Protein 6LLN (pdb70)

Nearest PDB structures (foldseek):
  6lln-assembly1_A  TM=1.004E+00  e=5.854E-50  Pseudomonas aeruginosa PAO1
  1yxm-assembly1_B  TM=9.573E-01  e=1.209E-29  Homo sapiens
  8hdi-assembly1_A  TM=9.140E-01  e=3.471E-23  Brucella melitensis bv. 1 str. 16M
  4bmn-assembly1_C  TM=9.237E-01  e=4.654E-20  Ralstonia sp. DSMZ 6428
  5t5q-assembly1_B  TM=9.116E-01  e=3.904E-20  Brucella abortus 2308

Organism: Pseudomonas aeruginosa (strain ATCC 15692 / DSM 22644 / CIP 104116 / JCM 14847 / LMG 12228 / 1C / PRS 101 / PAO1) (NCBI:txid208964)

Radius of gyration: 16.87 Å; Cα contacts (8 Å, |Δi|>4): 533; chains: 1; bounding box: 43×37×48 Å

CATH classification: 3.40.50.720

B-factor: mean 19.82, std 9.93, range [5.29, 77.06]

Secondary structure (DSSP, 8-state):
---SSPTTTTTT-EEEEETTTSHHHHHHHHHHHHTT-EEEEEES-HHHHHHHHHHHHHTT-EEEEEE--TTSHHHHHHHHHHHHHHHS---EEEE----B-GGG--HHHHHHHHIIIIIHHHHHHHHHIIIIIHHH-EEEEEE--S-BTB-TTBHHHHHHHHHHHHHHHHHHHHHGGGTEEEEEEEE-SB---------STT-S-B-HHHHHHHHHHHHSGGGTT--S-EEEESTTTT-

InterPro domains:
  IPR002347 Short-chain dehydrogenase/reductase SDR [PF13561] (24-253)
  IPR002347 Short-chain dehydrogenase/reductase SDR [PR00081] (16-33)
  IPR002347 Short-chain dehydrogenase/reductase SDR [PR00081] (90-101)
  IPR002347 Short-chain dehydrogenase/reductase SDR [PR00081] (137-153)
  IPR002347 Short-chain dehydrogenase/reductase SDR [PR00081] (162-181)
  IPR002347 Short-chain dehydrogenase/reductase SDR [PR00081] (183-200)
  IPR002347 Short-chain dehydrogenase/reductase SDR [PR00081] (219-239)
  IPR036291 NAD(P)-binding domain superfamily [SSF51735] (13-254)
  IPR052388 Peroxisomal trans-2-enoyl-CoA reductase [PTHR24317] (2-264)
  IPR057326 Ketoreductase domain [SM00822] (15-197)

Foldseek 3Di:
DQAPDD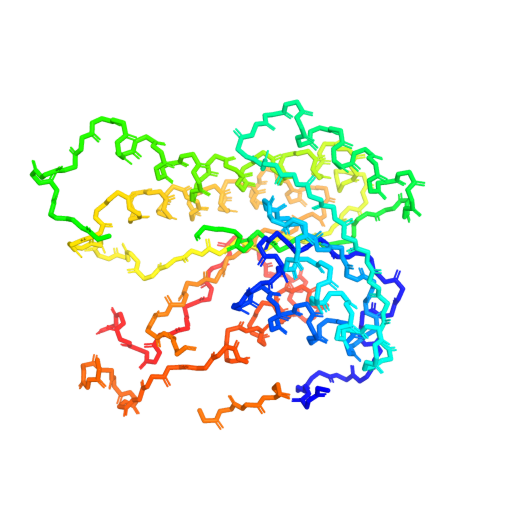AQQAALAEEEQEVCLDFLNLLLQLVVQRNHYAYEYEYQDVVSVVVSVVVSVVVVGHYHYDHFDLLDQVRLLVVLVVVCVVRVAHAEYEAAWAFDAPVPQDPVNLVVRLSGLAVSLVNNVVNNCVVHCLQPAHEYEHEAALQPVHDGRPNSSSVNRVNNLVVQQVCCVVRVVSNYAGEYEHEYFEPVDDSVPCLQPVHHGHYSSLRSNVVVCCRGPVVSVPHSYYHYHYNPSSD

Solvent-accessible surface area: 10855 Å² total; per-residue (Å²): 76,107,24,126,30,164,123,25,21,0,98,62,37,2,0,0,0,1,13,0,5,58,31,29,0,91,6,0,0,31,0,0,8,54,5,29,0,17,0,0,0,0,7,106,112,32,138,39,0,86,146,3,9,31,48,1,88,148,109,69,21,54,22,18,88,33,53,15,55,6,68,84,64,103,38,0,80,78,7,0,45,76,0,32,93,98,85,58,38,0,62,18,0,1,4,18,20,67,139,27,85,126,106,79,31,65,136,155,29,66,84,63,30,48,144,22,16,41,52,0,5,74,11,0,0,48,11,0,20,81,63,7,0,26,167,80,12,17,0,0,1,0,12,4,16,40,15,71,78,46,41,127,42,64,16,18,8,4,47,0,10,46,24,2,15,87,29,1,127,61,3,12,126,106,25,38,158,20,47,2,32,0,0,0,0,0,14,21,135,43,94,130,61,118,4,87,216,111,158,6,85,117,125,76,66,16,9,51,1,31,0,0,16,14,0,0,77,0,3,6,92,60,0,69,209,44,54,26,65,28,49,96,27,15,25,45,22,34,162

Sequence (239 aa):
YDSIFRPGLFDGQTIIVTGGGSGIGRCTAHELAALGAHVVLVGRKAEKLEKTAGEIVEDGGSVSWHACDIREEEAVKTLVANILAERGTIHHLVNNAGPSPLASISQKGFETVLRTNLVGGFLVAREVFNQSMSKTGGSIVNMLADMWGGMPGMGHSGAARSGMENFTRTAAVEWGHAGVRVNAVAPGWIATYEGAREHVPLKRIGSESEVAAAIVFLLSPGAAFVSGNTIRIDGAASQ

Structure (mmCIF, N/CA/C/O backbone):
data_6LLN
#
_entry.id   6LLN
#
_cell.length_a   72.838
_cell.length_b   98.152
_cell.length_c   142.907
_cell.angle_alpha   90.000
_cell.angle_beta   90.000
_cell.angle_gamma   90.000
#
_symmetry.space_group_name_H-M   'F 2 2 2'
#
loop_
_entity.id
_entity.type
_entity.pdbx_description
1 polymer 'Putative dehydrogenase involved in catabolism of citronellol'
2 water water
#
loop_
_atom_site.group_PDB
_atom_site.id
_atom_site.type_symbol
_atom_site.label_atom_id
_atom_site.label_alt_id
_atom_site.label_comp_id
_atom_site.label_asym_id
_atom_site.label_entity_id
_atom_site.label_seq_id
_atom_site.pdbx_PDB_ins_code
_atom_site.Cartn_x
_atom_site.Cartn_y
_atom_site.Cartn_z
_atom_site.occupancy
_atom_site.B_iso_or_equiv
_atom_site.auth_seq_id
_atom_site.auth_comp_id
_atom_site.auth_asym_id
_atom_site.auth_atom_id
_atom_site.pdbx_PDB_model_num
ATOM 1 N N . TYR A 1 3 ? 28.29600 9.11400 34.63200 1.000 28.50000 3 TYR A N 1
ATOM 2 C CA . TYR A 1 3 ? 28.20700 8.42000 33.34300 1.000 25.32000 3 TYR A CA 1
ATOM 3 C C . TYR A 1 3 ? 28.44500 6.92900 33.56000 1.000 16.95000 3 TYR A C 1
ATOM 4 O O . TYR A 1 3 ? 29.42100 6.53400 34.19800 1.000 19.92000 3 TYR A O 1
ATOM 13 N N . ASP A 1 4 ? 27.53700 6.10200 33.03900 1.000 23.13000 4 ASP A N 1
ATOM 14 C CA . ASP A 1 4 ? 27.67400 4.65000 33.12400 1.000 20.85000 4 ASP A CA 1
ATOM 15 C C . ASP A 1 4 ? 28.51600 4.17900 31.94400 1.000 21.38000 4 ASP A C 1
ATOM 16 O O . ASP A 1 4 ? 28.01200 3.68400 30.93500 1.000 24.79000 4 ASP A O 1
ATOM 21 N N . SER A 1 5 ? 29.82500 4.33200 32.08700 1.000 19.10000 5 SER A N 1
ATOM 22 C CA . SER A 1 5 ? 30.75800 4.01500 31.02100 1.000 18.12000 5 SER A CA 1
ATOM 23 C C . SER A 1 5 ? 31.17300 2.54600 31.09800 1.000 16.04000 5 SER A C 1
ATOM 24 O O . SER A 1 5 ? 31.19700 1.93200 32.16500 1.000 15.72000 5 SER A O 1
ATOM 27 N N . ILE A 1 6 ? 31.49400 1.97600 29.93300 1.000 14.41000 6 ILE A N 1
ATOM 28 C CA . ILE A 1 6 ? 32.04100 0.62100 29.91600 1.000 11.71000 6 ILE A CA 1
ATOM 29 C C . ILE A 1 6 ? 33.50100 0.60200 30.32400 1.000 15.85000 6 ILE A C 1
ATOM 30 O O . ILE A 1 6 ? 34.05700 -0.47600 30.55600 1.000 13.77000 6 ILE A O 1
ATOM 35 N N . PHE A 1 7 ? 34.14200 1.76700 30.41700 1.000 13.97000 7 PHE A N 1
ATOM 36 C CA . PHE A 1 7 ? 35.57100 1.87300 30.67000 1.000 11.62000 7 PHE A CA 1
ATOM 37 C C . PHE A 1 7 ? 35.83500 2.03100 32.16200 1.000 14.62000 7 PHE A C 1
ATOM 38 O O . PHE A 1 7 ? 34.98000 2.50000 32.91200 1.000 14.04000 7 PHE A O 1
ATOM 46 N N . ARG A 1 8 ? 37.03400 1.64200 32.58900 1.000 14.46000 8 ARG A N 1
ATOM 47 C CA . ARG A 1 8 ? 37.31900 1.63700 34.02000 1.000 14.59000 8 ARG A CA 1
ATOM 48 C C . ARG A 1 8 ? 37.45200 3.06800 34.52800 1.000 19.05000 8 ARG A C 1
ATOM 49 O O . ARG A 1 8 ? 37.92400 3.94700 33.80700 1.000 16.36000 8 ARG A O 1
ATOM 57 N N . PRO A 1 9 ? 37.05400 3.31700 35.77400 1.000 19.48000 9 PRO A N 1
ATOM 58 C CA . PRO A 1 9 ? 37.23200 4.66200 36.33500 1.000 16.43000 9 PRO A CA 1
ATOM 59 C C . PRO A 1 9 ? 38.67400 5.12700 36.21400 1.000 17.06000 9 PRO A C 1
ATOM 60 O O . PRO A 1 9 ? 39.61600 4.33700 36.31200 1.000 16.37000 9 PRO A O 1
ATOM 64 N N . GLY A 1 10 ? 38.83200 6.43300 35.98100 1.000 19.05000 10 GLY A N 1
ATOM 65 C CA . GLY A 1 10 ? 40.13500 7.05600 35.92400 1.000 19.96000 10 GLY A CA 1
ATOM 66 C C . GLY A 1 10 ? 40.94300 6.75200 34.68900 1.000 17.74000 10 GLY A C 1
ATOM 67 O O . GLY A 1 10 ? 42.14500 7.04600 34.67100 1.000 16.85000 10 GLY A O 1
ATOM 68 N N . LEU A 1 11 ? 40.32700 6.17100 33.65400 1.000 14.66000 11 LEU A N 1
ATOM 69 C CA . LEU A 1 11 ? 41.09300 5.76800 32.48000 1.000 17.54000 11 LEU A CA 1
ATOM 70 C C . LEU A 1 11 ? 41.80900 6.94800 31.83400 1.000 13.70000 11 LEU A C 1
ATOM 71 O O . LEU A 1 11 ? 42.89200 6.77400 31.26400 1.000 17.04000 11 LEU A O 1
ATOM 76 N N . PHE A 1 12 ? 41.23500 8.14700 31.90200 1.000 13.93000 12 PHE A N 1
ATOM 77 C CA . PHE A 1 12 ? 41.86200 9.31300 31.28900 1.000 15.32000 12 PHE A CA 1
ATOM 78 C C . PHE A 1 12 ? 42.31600 10.34200 32.32400 1.000 16.20000 12 PHE A C 1
ATOM 79 O O . PHE A 1 12 ? 42.40800 11.53100 32.01800 1.000 15.22000 12 PHE A O 1
ATOM 87 N N . ASP A 1 13 ? 42.64300 9.88800 33.53700 1.000 14.86000 13 ASP A N 1
ATOM 88 C CA . ASP A 1 13 ? 43.07700 10.78600 34.60800 1.000 19.96000 13 ASP A CA 1
ATOM 89 C C . ASP A 1 13 ? 44.21600 11.68400 34.14700 1.000 15.66000 13 ASP A C 1
ATOM 90 O O . ASP A 1 13 ? 45.22400 11.20600 33.62400 1.000 21.32000 13 ASP A O 1
ATOM 95 N N . GLY A 1 14 ? 44.05400 12.98900 34.35600 1.000 21.20000 14 GLY A N 1
ATOM 96 C CA . GLY A 1 14 ? 45.11700 13.94300 34.10700 1.000 23.12000 14 GLY A CA 1
ATOM 97 C C . GLY A 1 14 ? 45.30800 14.34900 32.66300 1.000 25.98000 14 GLY A C 1
ATOM 98 O O . GLY A 1 14 ? 46.15800 15.20900 32.38900 1.000 25.53000 14 GLY A O 1
ATOM 99 N N . GLN A 1 15 ? 44.54700 13.77700 31.73200 1.000 19.28000 15 GLN A N 1
ATOM 100 C CA . GLN A 1 15 ? 44.74200 14.04000 30.31200 1.000 17.02000 15 GLN A CA 1
ATOM 101 C C . GLN A 1 15 ? 43.86700 15.18900 29.84300 1.000 15.48000 15 GLN A C 1
ATOM 102 O O . GLN A 1 15 ? 42.72800 15.34600 30.29100 1.000 17.95000 15 GLN A O 1
ATOM 108 N N . THR A 1 16 ? 44.41500 16.00000 28.93700 1.000 14.67000 16 THR A N 1
ATOM 109 C CA . THR A 1 16 ? 43.69900 17.11300 28.32800 1.000 13.35000 16 THR A CA 1
ATOM 110 C C . THR A 1 16 ? 43.20200 16.65900 26.96600 1.000 11.79000 16 THR A C 1
ATOM 111 O O . THR A 1 16 ? 43.99700 16.21200 26.13300 1.000 13.51000 16 THR A O 1
ATOM 115 N N . ILE A 1 17 ? 41.89200 16.75300 26.74800 1.000 11.45000 17 ILE A N 1
ATOM 116 C CA . ILE A 1 17 ? 41.28100 16.28900 25.50900 1.000 9.33000 17 ILE A CA 1
ATOM 117 C C . ILE A 1 17 ? 40.39000 17.38800 24.95000 1.000 12.85000 17 ILE A C 1
ATOM 118 O O . ILE A 1 17 ? 39.42100 17.80500 25.60100 1.000 11.67000 17 ILE A O 1
ATOM 123 N N . ILE A 1 18 ? 40.70500 17.83900 23.73300 1.000 11.64000 18 ILE A N 1
ATOM 124 C CA . ILE A 1 18 ? 39.88700 18.81700 23.03000 1.000 10.76000 18 ILE A CA 1
ATOM 125 C C . ILE A 1 18 ? 38.71900 18.10300 22.36900 1.000 12.77000 18 ILE A C 1
ATOM 126 O O . ILE A 1 18 ? 38.90500 17.08300 21.69700 1.000 10.45000 18 ILE A O 1
ATOM 131 N N . VAL A 1 19 ? 37.52000 18.65700 22.52300 1.000 7.49000 19 VAL A N 1
ATOM 132 C CA . VAL A 1 19 ? 36.31900 18.15800 21.85600 1.000 11.12000 19 VAL A CA 1
ATOM 133 C C . VAL A 1 19 ? 35.69700 19.33300 21.11000 1.000 14.12000 19 VAL A C 1
ATOM 134 O O . VAL A 1 19 ? 35.02000 20.17300 21.71900 1.000 15.78000 19 VAL A O 1
ATOM 138 N N . THR A 1 20 ? 35.91100 19.40500 19.79400 1.000 11.67000 20 THR A N 1
ATOM 139 C CA . THR A 1 20 ? 35.21400 20.42900 19.03000 1.000 13.55000 20 THR A CA 1
ATOM 140 C C . THR A 1 20 ? 33.74100 20.05700 18.88700 1.000 16.92000 20 THR A C 1
ATOM 141 O O . THR A 1 20 ? 33.35400 18.88600 18.97900 1.000 18.96000 20 THR A O 1
ATOM 145 N N . GLY A 1 21 ? 32.90800 21.07100 18.67800 1.000 12.91000 21 GLY A N 1
ATOM 146 C CA . GLY A 1 21 ? 31.47200 20.84800 18.73300 1.000 14.40000 21 GLY A CA 1
ATOM 147 C C . GLY A 1 21 ? 31.04300 20.29900 20.07400 1.000 20.52000 21 GLY A C 1
ATOM 148 O O . GLY A 1 21 ? 30.06700 19.54300 20.15500 1.000 16.81000 21 GLY A O 1
ATOM 149 N N . GLY A 1 22 ? 31.78200 20.63200 21.13000 1.000 17.60000 22 GLY A N 1
ATOM 150 C CA . GLY A 1 22 ? 31.59600 19.99000 22.41900 1.000 18.02000 22 GLY A CA 1
ATOM 151 C C . GLY A 1 22 ? 30.39000 20.44600 23.19000 1.000 20.01000 22 GLY A C 1
ATOM 152 O O . GLY A 1 22 ? 30.07600 19.85200 24.22300 1.000 20.06000 22 GLY A O 1
ATOM 153 N N . GLY A 1 23 ? 29.69000 21.47100 22.71300 1.000 23.72000 23 GLY A N 1
ATOM 154 C CA . GLY A 1 23 ? 28.56700 21.97000 23.47900 1.000 26.36000 23 GLY A CA 1
ATOM 155 C C . GLY A 1 23 ? 27.23000 21.31000 23.21600 1.000 26.76000 23 GLY A C 1
ATOM 156 O O . GLY A 1 23 ? 26.26100 21.63900 23.90400 1.000 24.29000 23 GLY A O 1
ATOM 157 N N . SER A 1 24 ? 27.13400 20.40200 22.24600 1.000 24.46000 24 SER A N 1
ATOM 158 C CA . SER A 1 24 ? 25.84400 19.81700 21.90800 1.000 23.71000 24 SER A CA 1
ATOM 159 C C . SER A 1 24 ? 26.04700 18.42600 21.32300 1.000 17.70000 24 SER A C 1
ATOM 160 O O . SER A 1 24 ? 27.14200 18.07600 20.87700 1.000 18.56000 24 SER A O 1
ATOM 163 N N . GLY A 1 25 ? 24.97300 17.63900 21.35000 1.000 16.60000 25 GLY A N 1
ATOM 164 C CA . GLY A 1 25 ? 24.91200 16.37200 20.62900 1.000 18.02000 25 GLY A CA 1
ATOM 165 C C . GLY A 1 25 ? 25.99500 15.38300 21.01900 1.000 17.26000 25 GLY A C 1
ATOM 166 O O . GLY A 1 25 ? 26.32100 15.19700 22.19500 1.000 14.30000 25 GLY A O 1
ATOM 167 N N . ILE A 1 26 ? 26.55100 14.71500 20.00400 1.000 14.42000 26 ILE A N 1
ATOM 168 C CA . ILE A 1 26 ? 27.54900 13.67500 20.24500 1.000 12.74000 26 ILE A CA 1
ATOM 169 C C . ILE A 1 26 ? 28.78200 14.25200 20.93500 1.000 12.18000 26 ILE A C 1
ATOM 170 O O . ILE A 1 26 ? 29.37200 13.61400 21.81700 1.000 14.09000 26 ILE A O 1
ATOM 175 N N . GLY A 1 27 ? 29.19900 15.46000 20.54100 1.000 13.56000 27 GLY A N 1
ATOM 176 C CA . GLY A 1 27 ? 30.31300 16.10500 21.22000 1.000 13.17000 27 GLY A CA 1
ATOM 177 C C . GLY A 1 27 ? 30.07900 16.27000 22.71400 1.000 14.60000 27 GLY A C 1
ATOM 178 O O . GLY A 1 27 ? 30.97100 16.00700 23.52900 1.000 12.50000 27 GLY A O 1
ATOM 179 N N . ARG A 1 28 ? 28.88400 16.72200 23.09200 1.000 14.12000 28 ARG A N 1
ATOM 180 C CA . ARG A 1 28 ? 28.56200 16.88400 24.50700 1.000 14.85000 28 ARG A CA 1
ATOM 181 C C . ARG A 1 28 ? 28.51700 15.54100 25.21900 1.000 12.32000 28 ARG A C 1
ATOM 182 O O . ARG A 1 28 ? 28.98200 15.41700 26.36000 1.000 15.11000 28 ARG A O 1
ATOM 190 N N . CYS A 1 29 ? 27.96300 14.52100 24.56500 1.000 13.90000 29 CYS A N 1
ATOM 191 C CA . CYS A 1 29 ? 27.92100 13.20400 25.18900 1.000 8.73000 29 CYS A CA 1
ATOM 192 C C . CYS A 1 29 ? 29.32600 12.67300 25.41600 1.000 12.36000 29 CYS A C 1
ATOM 193 O O . CYS A 1 29 ? 29.63400 12.15000 26.49000 1.000 11.88000 29 CYS A O 1
ATOM 196 N N . THR A 1 30 ? 30.19400 12.79900 24.40800 1.000 10.09000 30 THR A N 1
ATOM 197 C CA . THR A 1 30 ? 31.56400 12.30200 24.51600 1.000 9.60000 30 THR A CA 1
ATOM 198 C C . THR A 1 30 ? 32.35900 13.06200 25.57000 1.000 9.95000 30 THR A C 1
ATOM 199 O O . THR A 1 30 ? 33.12900 12.46100 26.33600 1.000 11.24000 30 THR A O 1
ATOM 203 N N . ALA A 1 31 ? 32.20200 14.38300 25.60400 1.000 11.43000 31 ALA A N 1
ATOM 204 C CA . ALA A 1 31 ? 32.84200 15.19300 26.63500 1.000 12.56000 31 ALA A CA 1
ATOM 205 C C . ALA A 1 31 ? 32.45500 14.71500 28.02800 1.000 13.74000 31 ALA A C 1
ATOM 206 O O . ALA A 1 31 ? 33.31200 14.57400 28.90900 1.000 11.60000 31 ALA A O 1
ATOM 208 N N . HIS A 1 32 ? 31.15800 14.47200 28.24100 1.000 13.64000 32 HIS A N 1
ATOM 209 C CA . HIS A 1 32 ? 30.68100 13.98600 29.53600 1.000 16.68000 32 HIS A CA 1
ATOM 210 C C . HIS A 1 32 ? 31.31900 12.65300 29.89800 1.000 14.98000 32 HIS A C 1
ATOM 211 O O . HIS A 1 32 ? 31.76600 12.46000 31.03500 1.000 14.55000 32 HIS A O 1
ATOM 218 N N . GLU A 1 33 ? 31.34900 11.70000 28.95300 1.000 12.33000 33 GLU A N 1
ATOM 219 C CA . GLU A 1 33 ? 31.96200 10.41000 29.27200 1.000 12.35000 33 GLU A CA 1
ATOM 220 C C . GLU A 1 33 ? 33.44600 10.56000 29.57300 1.000 11.93000 33 GLU A C 1
ATOM 221 O O . GLU A 1 33 ? 33.95800 9.95400 30.52100 1.000 13.35000 33 GLU A O 1
ATOM 227 N N . LEU A 1 34 ? 34.16100 11.37900 28.79000 1.000 10.94000 34 LEU A N 1
ATOM 228 C CA . LEU A 1 34 ? 35.59100 11.54300 29.04900 1.000 10.37000 34 LEU A CA 1
ATOM 229 C C . LEU A 1 34 ? 35.83600 12.23300 30.38700 1.000 11.44000 34 LEU A C 1
ATOM 230 O O . LEU A 1 34 ? 36.76400 11.87200 31.12500 1.000 13.32000 34 LEU A O 1
ATOM 235 N N . ALA A 1 35 ? 35.00700 13.21600 30.72400 1.000 12.36000 35 ALA A N 1
ATOM 236 C CA . ALA A 1 35 ? 35.15700 13.86500 32.02500 1.000 13.30000 35 ALA A CA 1
ATOM 237 C C . ALA A 1 35 ? 34.81800 12.90800 33.16000 1.000 16.97000 35 ALA A C 1
ATOM 238 O O . ALA A 1 35 ? 35.45000 12.94900 34.22200 1.000 17.06000 35 ALA A O 1
ATOM 240 N N . ALA A 1 36 ? 33.83000 12.03400 32.95500 1.000 14.47000 36 ALA A N 1
ATOM 241 C CA . ALA A 1 36 ? 33.53700 11.02300 33.97100 1.000 15.76000 36 ALA A CA 1
ATOM 242 C C . ALA A 1 36 ? 34.70700 10.06700 34.15900 1.000 16.34000 36 ALA A C 1
ATOM 243 O O . ALA A 1 36 ? 34.88200 9.50400 35.24400 1.000 16.89000 36 ALA A O 1
ATOM 245 N N . LEU A 1 37 ? 35.52500 9.88100 33.13000 1.000 14.37000 37 LEU A N 1
ATOM 246 C CA . LEU A 1 37 ? 36.68600 9.01200 33.20800 1.000 12.28000 37 LEU A CA 1
ATOM 247 C C . LEU A 1 37 ? 37.93700 9.75400 33.64500 1.000 17.06000 37 LEU A C 1
ATOM 248 O O . LEU A 1 37 ? 39.02300 9.16800 33.63600 1.000 12.87000 37 LEU A O 1
ATOM 253 N N . GLY A 1 38 ? 37.81000 11.02400 34.02800 1.000 17.15000 38 GLY A N 1
ATOM 254 C CA . GLY A 1 38 ? 38.90600 11.75100 34.63000 1.000 17.16000 38 GLY A CA 1
ATOM 255 C C . GLY A 1 38 ? 39.61400 12.73000 33.72400 1.000 17.08000 38 GLY A C 1
ATOM 256 O O . GLY A 1 38 ? 40.51700 13.43100 34.19100 1.000 18.30000 38 GLY A O 1
ATOM 257 N N . ALA A 1 39 ? 39.23800 12.80400 32.45300 1.000 17.22000 39 ALA A N 1
ATOM 258 C CA . ALA A 1 39 ? 39.88800 13.73800 31.55300 1.000 14.67000 39 ALA A CA 1
ATOM 259 C C . ALA A 1 39 ? 39.50100 15.17300 31.88100 1.000 17.54000 39 ALA A C 1
ATOM 260 O O . ALA A 1 39 ? 38.37900 15.46700 32.31100 1.000 12.98000 39 ALA A O 1
ATOM 262 N N . HIS A 1 40 ? 40.43400 16.08000 31.62700 1.000 14.51000 40 HIS A N 1
ATOM 263 C CA . HIS A 1 40 ? 40.10600 17.49600 31.53400 1.000 14.12000 40 HIS A CA 1
ATOM 264 C C . HIS A 1 40 ? 39.64300 17.77800 30.11100 1.000 12.90000 40 HIS A C 1
ATOM 265 O O . HIS A 1 40 ? 40.45400 17.79000 29.18200 1.000 16.25000 40 HIS A O 1
ATOM 272 N N . VAL A 1 41 ? 38.35500 18.00700 29.93100 1.000 11.94000 41 VAL A N 1
ATOM 273 C CA . VAL A 1 41 ? 37.80700 18.16700 28.59000 1.000 13.63000 41 VAL A CA 1
ATOM 274 C C . VAL A 1 41 ? 37.81700 19.64900 28.23900 1.000 17.51000 41 VAL A C 1
ATOM 275 O O . VAL A 1 41 ? 37.41400 20.48600 29.05000 1.000 12.93000 41 VAL A O 1
ATOM 279 N N . VAL A 1 42 ? 38.30800 19.97800 27.04200 1.000 14.21000 42 VAL A N 1
ATOM 280 C CA . VAL A 1 42 ? 38.32400 21.35200 26.55100 1.000 13.34000 42 VAL A CA 1
ATOM 281 C C . VAL A 1 42 ? 37.28300 21.44200 25.45100 1.000 17.60000 42 VAL A C 1
ATOM 282 O O . VAL A 1 42 ? 37.49700 20.93100 24.34400 1.000 14.69000 42 VAL A O 1
ATOM 286 N N . LEU A 1 43 ? 36.15100 22.07100 25.75400 1.000 11.75000 43 LEU A N 1
ATOM 287 C CA . LEU A 1 43 ? 35.07000 22.19200 24.79200 1.000 14.14000 43 LEU A CA 1
ATOM 288 C C . LEU A 1 43 ? 35.34600 23.36400 23.87000 1.000 19.36000 43 LEU A C 1
ATOM 289 O O . LEU A 1 43 ? 35.65700 24.46800 24.33200 1.000 17.69000 43 LEU A O 1
ATOM 294 N N . VAL A 1 44 ? 35.20500 23.13300 22.56900 1.000 13.71000 44 VAL A N 1
ATOM 295 C CA . VAL A 1 44 ? 35.39200 24.17300 21.56800 1.000 16.42000 44 VAL A CA 1
ATOM 296 C C . VAL A 1 44 ? 34.15600 24.23300 20.68400 1.000 17.78000 44 VAL A C 1
ATOM 297 O O . VAL A 1 44 ? 33.61500 23.19600 20.28300 1.000 19.14000 44 VAL A O 1
ATOM 301 N N . GLY A 1 45 ? 33.70000 25.44400 20.38400 1.000 20.21000 45 GLY A N 1
ATOM 302 C CA . GLY A 1 45 ? 32.52200 25.58200 19.54700 1.000 17.01000 45 GLY A CA 1
ATOM 303 C C . GLY A 1 45 ? 32.29000 27.03400 19.20400 1.000 23.40000 45 GLY A C 1
ATOM 304 O O . GLY A 1 45 ? 32.92000 27.93300 19.76500 1.000 24.39000 45 GLY A O 1
ATOM 305 N N . ARG A 1 46 ? 31.36600 27.24900 18.26300 1.000 24.80000 46 ARG A N 1
ATOM 306 C CA . ARG A 1 46 ? 31.03900 28.60800 17.84300 1.000 28.18000 46 ARG A CA 1
ATOM 307 C C . ARG A 1 46 ? 30.26400 29.36600 18.91300 1.000 36.43000 46 ARG A C 1
ATOM 308 O O . ARG A 1 46 ? 30.42300 30.58500 19.03400 1.000 41.81000 46 ARG A O 1
ATOM 316 N N . LYS A 1 47 ? 29.43100 28.67600 19.69600 1.000 35.93000 47 LYS A N 1
ATOM 317 C CA . LYS A 1 47 ? 28.51700 29.32200 20.63800 1.000 40.05000 47 LYS A CA 1
ATOM 318 C C . LYS A 1 47 ? 29.08100 29.21600 22.05300 1.000 38.96000 47 LYS A C 1
ATOM 319 O O . LYS A 1 47 ? 29.18100 28.11700 22.60900 1.000 38.41000 47 LYS A O 1
ATOM 325 N N . ALA A 1 48 ? 29.43700 30.35800 22.64400 1.000 30.42000 48 ALA A N 1
ATOM 326 C CA . ALA A 1 48 ? 29.89200 30.34200 24.02900 1.000 36.15000 48 ALA A CA 1
ATOM 327 C C . ALA A 1 48 ? 28.78400 29.90000 24.97500 1.000 36.21000 48 ALA A C 1
ATOM 328 O O . ALA A 1 48 ? 29.06700 29.34400 26.04100 1.000 34.07000 48 ALA A O 1
ATOM 330 N N . GLU A 1 49 ? 27.52300 30.11000 24.59200 1.000 35.30000 49 GLU A N 1
ATOM 331 C CA . GLU A 1 49 ? 26.42200 29.87700 25.51800 1.000 39.31000 49 GLU A CA 1
ATOM 332 C C . GLU A 1 49 ? 26.21000 28.39400 25.77300 1.000 39.75000 49 GLU A C 1
ATOM 333 O O . GLU A 1 49 ? 25.92800 27.98700 26.90800 1.000 33.77000 49 GLU A O 1
ATOM 339 N N . LYS A 1 50 ? 26.34100 27.56600 24.73900 1.000 35.68000 50 LYS A N 1
ATOM 340 C CA . LYS A 1 50 ? 26.13700 26.14700 24.96500 1.000 31.70000 50 LYS A CA 1
ATOM 341 C C . LYS A 1 50 ? 27.42800 25.46200 25.39800 1.000 32.22000 50 LYS A C 1
ATOM 342 O O . LYS A 1 50 ? 27.37300 24.41300 26.04900 1.000 29.55000 50 LYS A O 1
ATOM 348 N N . LEU A 1 51 ? 28.58900 26.05700 25.10500 1.000 28.56000 51 LEU A N 1
ATOM 349 C CA . LEU A 1 51 ? 29.80900 25.60600 25.76000 1.000 27.79000 51 LEU A CA 1
ATOM 350 C C . LEU A 1 51 ? 29.71700 25.83900 27.26000 1.000 26.14000 51 LEU A C 1
ATOM 351 O O . LEU A 1 51 ? 30.04400 24.95500 28.05800 1.000 21.82000 51 LEU A O 1
ATOM 356 N N . GLU A 1 52 ? 29.25700 27.03000 27.65600 1.000 32.24000 52 GLU A N 1
ATOM 357 C CA . GLU A 1 52 ? 29.09300 27.35500 29.07000 1.000 28.03000 52 GLU A CA 1
ATOM 358 C C . GLU A 1 52 ? 28.14400 26.38200 29.75600 1.000 25.43000 52 GLU A C 1
ATOM 359 O O . GLU A 1 52 ? 28.44300 25.86700 30.84000 1.000 23.43000 52 GLU A O 1
ATOM 365 N N . LYS A 1 53 ? 26.99400 26.11800 29.13500 1.000 25.77000 53 LYS A N 1
ATOM 366 C CA . LYS A 1 53 ? 25.99100 25.27000 29.76700 1.000 28.11000 53 LYS A CA 1
ATOM 367 C C . LYS A 1 53 ? 26.47500 23.83200 29.88400 1.000 31.00000 53 LYS A C 1
ATOM 368 O O . LYS A 1 53 ? 26.26400 23.18200 30.91400 1.000 25.22000 53 LYS A O 1
ATOM 374 N N . THR A 1 54 ? 27.13400 23.32000 28.84500 1.000 23.83000 54 THR A N 1
ATOM 375 C CA . THR A 1 54 ? 27.66000 21.96500 28.92300 1.000 21.24000 54 THR A CA 1
ATOM 376 C C . THR A 1 54 ? 28.83300 21.88900 29.89500 1.000 23.99000 54 THR A C 1
ATOM 377 O O . THR A 1 54 ? 28.98100 20.90000 30.62600 1.000 21.12000 54 THR A O 1
ATOM 381 N N . ALA A 1 55 ? 29.67700 22.92300 29.93200 1.000 22.58000 55 ALA A N 1
ATOM 382 C CA . ALA A 1 55 ? 30.71200 22.94100 30.95600 1.000 24.16000 55 ALA A CA 1
ATOM 383 C C . ALA A 1 55 ? 30.09100 23.02000 32.34300 1.000 19.39000 55 ALA A C 1
ATOM 384 O O . ALA A 1 55 ? 30.60700 22.41800 33.29200 1.000 19.66000 55 ALA A O 1
ATOM 386 N N . GLY A 1 56 ? 28.97800 23.74000 32.46600 1.000 22.61000 56 GLY A N 1
ATOM 387 C CA . GLY A 1 56 ? 28.26200 23.76700 33.73000 1.000 24.87000 56 GLY A CA 1
ATOM 388 C C . GLY A 1 56 ? 27.82700 22.38600 34.17700 1.000 22.72000 56 GLY A C 1
ATOM 389 O O . GLY A 1 56 ? 28.00700 22.01600 35.33700 1.000 21.34000 56 GLY A O 1
ATOM 390 N N . GLU A 1 57 ? 27.25300 21.60300 33.25300 1.000 17.54000 57 GLU A N 1
ATOM 391 C CA . GLU A 1 57 ? 26.82000 20.24500 33.58600 1.000 20.60000 57 GLU A CA 1
ATOM 392 C C . GLU A 1 57 ? 27.99300 19.39200 34.04000 1.000 24.17000 57 GLU A C 1
ATOM 393 O O . GLU A 1 57 ? 27.89300 18.62800 35.01100 1.000 23.45000 57 GLU A O 1
ATOM 399 N N . ILE A 1 58 ? 29.10400 19.47400 33.30900 1.000 22.83000 58 ILE A N 1
ATOM 400 C CA . ILE A 1 58 ? 30.25600 18.63400 33.60600 1.000 20.44000 58 ILE A CA 1
ATOM 401 C C . ILE A 1 58 ? 30.83200 18.98700 34.97000 1.000 22.44000 58 ILE A C 1
ATOM 402 O O . ILE A 1 58 ? 31.22000 18.10300 35.74300 1.000 21.02000 58 ILE A O 1
ATOM 407 N N . VAL A 1 59 ? 30.86200 20.28000 35.30400 1.000 18.66000 59 VAL A N 1
ATOM 408 C CA . VAL A 1 59 ? 31.36600 20.69800 36.60600 1.000 19.75000 59 VAL A CA 1
ATOM 409 C C . VAL A 1 59 ? 30.44700 20.19800 37.71500 1.000 20.24000 59 VAL A C 1
ATOM 410 O O . VAL A 1 59 ? 30.90800 19.67100 38.73400 1.000 20.09000 59 VAL A O 1
ATOM 414 N N . GLU A 1 60 ? 29.13500 20.36800 37.54000 1.000 18.12000 60 GLU A N 1
ATOM 415 C CA . GLU A 1 60 ? 28.19400 19.86400 38.53600 1.000 21.49000 60 GLU A CA 1
ATOM 416 C C . GLU A 1 60 ? 28.35200 18.36500 38.72900 1.000 32.02000 60 GLU A C 1
ATOM 417 O O . GLU A 1 60 ? 28.34800 17.86900 39.86200 1.000 29.28000 60 GLU A O 1
ATOM 423 N N . ASP A 1 61 ? 28.49100 17.63000 37.63500 1.000 24.14000 61 ASP A N 1
ATOM 424 C CA . ASP A 1 61 ? 28.66900 16.19000 37.67600 1.000 28.84000 61 ASP A CA 1
ATOM 425 C C . ASP A 1 61 ? 30.03900 15.78000 38.19300 1.000 26.12000 61 ASP A C 1
ATOM 426 O O . ASP A 1 61 ? 30.38000 14.59600 38.13400 1.000 28.89000 61 ASP A O 1
ATOM 431 N N . GLY A 1 62 ? 30.82900 16.72100 38.70400 1.000 23.50000 62 GLY A N 1
ATOM 432 C CA . GLY A 1 62 ? 32.10000 16.41100 39.32500 1.000 22.71000 62 GLY A CA 1
ATOM 433 C C . GLY A 1 62 ? 33.28000 16.31300 38.39200 1.000 27.69000 62 GLY A C 1
ATOM 434 O O . GLY A 1 62 ? 34.33500 15.81700 38.81100 1.000 27.36000 62 GLY A O 1
ATOM 435 N N . GLY A 1 63 ? 33.14600 16.77600 37.14800 1.000 22.29000 63 GLY A N 1
ATOM 436 C CA . GLY A 1 63 ? 34.21100 16.69000 36.17500 1.000 22.20000 63 GLY A CA 1
ATOM 437 C C . GLY A 1 63 ? 35.03500 17.96700 36.07500 1.000 23.96000 63 GLY A C 1
ATOM 438 O O . GLY A 1 63 ? 34.76400 18.98700 36.70600 1.000 23.65000 63 GLY A O 1
ATOM 439 N N . SER A 1 64 ? 36.06900 17.87900 35.24800 1.000 17.29000 64 SER A N 1
ATOM 440 C CA . SER A 1 64 ? 37.03300 18.94400 35.01500 1.000 16.93000 64 SER A CA 1
ATOM 441 C C . SER A 1 64 ? 36.90600 19.37400 33.55800 1.000 19.40000 64 SER A C 1
ATOM 442 O O . SER A 1 64 ? 36.94800 18.52400 32.65800 1.000 17.65000 64 SER A O 1
ATOM 445 N N . VAL A 1 65 ? 36.73700 20.67400 33.31300 1.000 14.95000 65 VAL A N 1
ATOM 446 C CA . VAL A 1 65 ? 36.38200 21.13500 31.97000 1.000 15.91000 65 VAL A CA 1
ATOM 447 C C . VAL A 1 65 ? 36.77400 22.59700 31.79800 1.000 20.59000 65 VAL A C 1
ATOM 448 O O . VAL A 1 65 ? 36.70700 23.39000 32.73800 1.000 17.19000 65 VAL A O 1
ATOM 452 N N . SER A 1 66 ? 37.17400 22.95200 30.57600 1.000 19.90000 66 SER A N 1
ATOM 453 C CA . SER A 1 66 ? 37.32400 24.33800 30.15900 1.000 17.06000 66 SER A CA 1
ATOM 454 C C . SER A 1 66 ? 36.65800 24.49500 28.79700 1.000 19.92000 66 SER A C 1
ATOM 455 O O . SER A 1 66 ? 36.33500 23.51000 28.12800 1.000 14.39000 66 SER A O 1
ATOM 458 N N . TRP A 1 67 ? 36.40700 25.73800 28.39200 1.000 18.78000 67 TRP A N 1
ATOM 459 C CA . TRP A 1 67 ? 35.73100 25.95200 27.12200 1.000 19.54000 67 TRP A CA 1
ATOM 460 C C . TRP A 1 67 ? 36.28200 27.19400 26.44000 1.000 22.63000 67 TRP A C 1
ATOM 461 O O . TRP A 1 67 ? 36.74200 28.13400 27.09400 1.000 19.95000 67 TRP A O 1
ATOM 472 N N . HIS A 1 68 ? 36.26800 27.16200 25.10700 1.000 18.44000 68 HIS A N 1
ATOM 473 C CA . HIS A 1 68 ? 36.67500 28.29300 24.28500 1.000 22.63000 68 HIS A CA 1
ATOM 474 C C . HIS A 1 68 ? 35.68300 28.46900 23.15100 1.000 28.00000 68 HIS A C 1
ATOM 475 O O . HIS A 1 68 ? 35.39300 27.51800 22.41500 1.000 21.85000 68 HIS A O 1
ATOM 482 N N . ALA A 1 69 ? 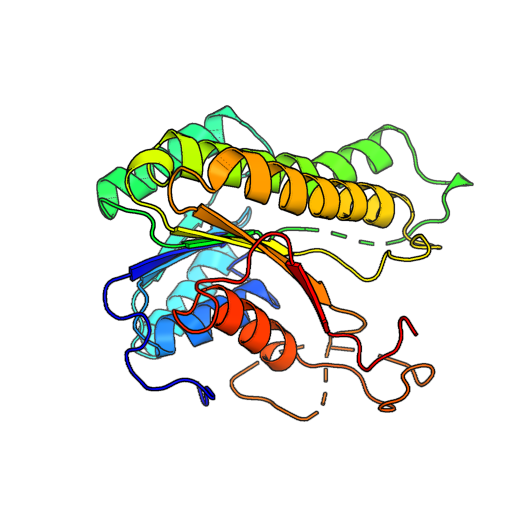35.17100 29.68400 23.00700 1.000 24.21000 69 ALA A N 1
ATOM 483 C CA . ALA A 1 69 ? 34.37800 30.02800 21.83800 1.000 24.11000 69 ALA A CA 1
ATOM 484 C C . ALA A 1 69 ? 35.32200 30.37800 20.69500 1.000 31.44000 69 ALA A C 1
ATOM 485 O O . ALA A 1 69 ? 36.22600 31.20500 20.85400 1.000 28.63000 69 ALA A O 1
ATOM 487 N N . CYS A 1 70 ? 35.13200 29.72500 19.55200 1.000 22.68000 70 CYS A N 1
ATOM 488 C CA . CYS A 1 70 ? 36.05200 29.86100 18.43500 1.000 23.06000 70 CYS A CA 1
ATOM 489 C C . CYS A 1 70 ? 35.35500 29.35800 17.18400 1.000 21.09000 70 CYS A C 1
ATOM 490 O O . CYS A 1 70 ? 34.71000 28.30600 17.21700 1.000 19.91000 70 CYS A O 1
ATOM 493 N N . ASP A 1 71 ? 35.48800 30.10500 16.09100 1.000 22.70000 71 ASP A N 1
ATOM 494 C CA . ASP A 1 71 ? 35.10900 29.60000 14.77300 1.000 23.29000 71 ASP A CA 1
ATOM 495 C C . ASP A 1 71 ? 36.32200 28.88000 14.19900 1.000 20.85000 71 ASP A C 1
ATOM 496 O O . ASP A 1 71 ? 37.28700 29.51800 13.76500 1.000 17.06000 71 ASP A O 1
ATOM 501 N N . ILE A 1 72 ? 36.28800 27.54400 14.22700 1.000 17.67000 72 ILE A N 1
ATOM 502 C CA . ILE A 1 72 ? 37.43400 26.76100 13.77600 1.000 17.82000 72 ILE A CA 1
ATOM 503 C C . ILE A 1 72 ? 37.56700 26.73200 12.26600 1.000 15.18000 72 ILE A C 1
ATOM 504 O O . ILE A 1 72 ? 38.51700 26.13100 11.75700 1.000 14.85000 72 ILE A O 1
ATOM 509 N N . ARG A 1 73 ? 36.64200 27.35200 11.53900 1.000 17.88000 73 ARG A N 1
ATOM 510 C CA . ARG A 1 73 ? 36.75900 27.50000 10.09700 1.000 15.54000 73 ARG A CA 1
ATOM 511 C C . ARG A 1 73 ? 37.71600 28.61300 9.72000 1.000 20.81000 73 ARG A C 1
ATOM 512 O O . ARG A 1 73 ? 37.89000 28.88400 8.52700 1.000 21.79000 73 ARG A O 1
ATOM 520 N N . GLU A 1 74 ? 38.32000 29.28400 10.70100 1.000 16.78000 74 GLU A N 1
ATOM 521 C CA . GLU A 1 74 ? 39.24100 30.38400 10.43500 1.000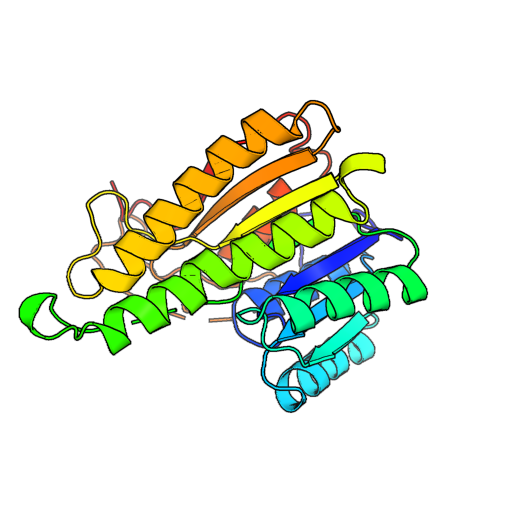 21.05000 74 GLU A CA 1
ATOM 522 C C . GLU A 1 74 ? 40.60700 30.05700 11.02400 1.000 20.80000 74 GLU A C 1
ATOM 523 O O . GLU A 1 74 ? 40.74400 29.83200 12.23100 1.000 19.83000 74 GLU A O 1
ATOM 529 N N . GLU A 1 75 ? 41.61800 30.10800 10.16700 1.000 16.47000 75 GLU A N 1
ATOM 530 C CA . GLU A 1 75 ? 42.93900 29.59000 10.49900 1.000 15.92000 75 GLU A CA 1
ATOM 531 C C . GLU A 1 75 ? 43.61100 30.36600 11.63100 1.000 18.02000 75 GLU A C 1
ATOM 532 O O . GLU A 1 75 ? 44.20200 29.76600 12.54100 1.000 15.41000 75 GLU A O 1
ATOM 538 N N . GLU A 1 76 ? 43.57300 31.69800 11.58400 1.000 18.66000 76 GLU A N 1
ATOM 539 C CA . GLU A 1 76 ? 44.23100 32.45900 12.64200 1.000 19.07000 76 GLU A CA 1
ATOM 540 C C . GLU A 1 76 ? 43.58400 32.19700 13.99600 1.000 18.18000 76 GLU A C 1
ATOM 541 O O . GLU A 1 76 ? 44.28300 32.06500 15.00700 1.000 17.02000 76 GLU A O 1
ATOM 547 N N . ALA A 1 77 ? 42.25200 32.11700 14.03400 1.000 15.58000 77 ALA A N 1
ATOM 548 C CA . ALA A 1 77 ? 41.56200 31.80600 15.28300 1.000 17.68000 77 ALA A CA 1
ATOM 549 C C . ALA A 1 77 ? 41.99800 30.45700 15.84100 1.000 17.23000 77 ALA A C 1
ATOM 550 O O . ALA A 1 77 ? 42.22500 30.32200 17.04800 1.000 16.20000 77 ALA A O 1
ATOM 552 N N . VAL A 1 78 ? 42.12100 29.44500 14.97700 1.000 16.16000 78 VAL A N 1
ATOM 553 C CA . VAL A 1 78 ? 42.53200 28.11900 15.43700 1.000 14.34000 78 VAL A CA 1
ATOM 554 C C . VAL A 1 78 ? 43.95400 28.15000 15.98700 1.000 19.24000 78 VAL A C 1
ATOM 555 O O . VAL A 1 78 ? 44.24800 27.54300 17.02700 1.000 16.83000 78 VAL A O 1
ATOM 559 N N . LYS A 1 79 ? 44.86300 28.84500 15.29600 1.000 16.63000 79 LYS A N 1
ATOM 560 C CA . LYS A 1 79 ? 46.23300 28.94900 15.78900 1.000 15.55000 79 LYS A CA 1
ATOM 561 C C . LYS A 1 79 ? 46.26900 29.50900 17.21100 1.000 15.75000 79 LYS A C 1
ATOM 562 O O . LYS A 1 79 ? 46.99200 28.98900 18.07300 1.000 15.79000 79 LYS A O 1
ATOM 568 N N . THR A 1 80 ? 45.47700 30.55300 17.47800 1.000 16.41000 80 THR A N 1
ATOM 569 C CA . THR A 1 80 ? 45.45800 31.17200 18.80200 1.000 17.74000 80 THR A CA 1
ATOM 570 C C . THR A 1 80 ? 44.72600 30.30000 19.81000 1.000 19.72000 80 THR A C 1
ATOM 571 O O . THR A 1 80 ? 45.09200 30.25800 20.99200 1.000 19.45000 80 THR A O 1
ATOM 575 N N . LEU A 1 81 ? 43.66500 29.62600 19.36100 1.000 19.02000 81 LEU A N 1
ATOM 576 C CA . LEU A 1 81 ? 42.93500 28.69500 20.21600 1.000 16.71000 81 LEU A CA 1
ATOM 577 C C . LEU A 1 81 ? 43.86200 27.64600 20.79700 1.000 15.16000 81 LEU A C 1
ATOM 578 O O . LEU A 1 81 ? 43.90500 27.43900 22.01800 1.000 18.50000 81 LEU A O 1
ATOM 583 N N . VAL A 1 82 ? 44.60200 26.95600 19.92800 1.000 14.44000 82 VAL A N 1
ATOM 584 C CA . VAL A 1 82 ? 45.47900 25.87700 20.37700 1.000 15.34000 82 VAL A CA 1
ATOM 585 C C . VAL A 1 82 ? 46.57900 26.43100 21.27300 1.000 16.55000 82 VAL A C 1
ATOM 586 O O . VAL A 1 82 ? 46.92300 25.83500 22.30300 1.000 14.24000 82 VAL A O 1
ATOM 590 N N . ALA A 1 83 ? 47.13600 27.58800 20.90200 1.000 18.24000 83 ALA A N 1
ATOM 591 C CA . ALA A 1 83 ? 48.11100 28.25800 21.76100 1.000 16.09000 83 ALA A CA 1
ATOM 592 C C . ALA A 1 83 ? 47.53100 28.56000 23.13500 1.000 14.58000 83 ALA A C 1
ATOM 593 O O . ALA A 1 83 ? 48.19900 28.36100 24.16000 1.000 20.22000 83 ALA A O 1
ATOM 595 N N . ASN A 1 84 ? 46.29800 29.06500 23.17900 1.000 16.51000 84 ASN A N 1
ATOM 596 C CA . ASN A 1 84 ? 45.69100 29.39700 24.46700 1.000 17.42000 84 ASN A CA 1
ATOM 597 C C . ASN A 1 84 ? 45.44200 28.14500 25.30000 1.000 23.88000 84 ASN A C 1
ATOM 598 O O . ASN A 1 84 ? 45.57600 28.16800 26.53100 1.000 20.80000 84 ASN A O 1
ATOM 603 N N . ILE A 1 85 ? 45.07000 27.04400 24.64900 1.000 18.33000 85 ILE A N 1
ATOM 604 C CA . ILE A 1 85 ? 44.86500 25.79900 25.38200 1.000 15.53000 85 ILE A CA 1
ATOM 605 C C . ILE A 1 85 ? 46.18400 25.28500 25.94300 1.000 15.48000 85 ILE A C 1
ATOM 606 O O . ILE A 1 85 ? 46.24300 24.79800 27.08100 1.000 23.95000 85 ILE A O 1
ATOM 611 N N . LEU A 1 86 ? 47.26200 25.38500 25.16500 1.000 15.68000 86 LEU A N 1
ATOM 612 C CA . LEU A 1 86 ? 48.54800 24.88400 25.63600 1.000 14.74000 86 LEU A CA 1
ATOM 613 C C . LEU A 1 86 ? 49.08900 25.73700 26.78000 1.000 21.19000 86 LEU A C 1
ATOM 614 O O . LEU A 1 86 ? 49.74900 25.22000 27.69100 1.000 21.62000 86 LEU A O 1
ATOM 619 N N . ALA A 1 87 ? 48.84100 27.04600 26.73900 1.000 18.45000 87 ALA A N 1
ATOM 620 C CA . ALA A 1 87 ? 49.28400 27.90600 27.83300 1.000 19.28000 87 ALA A CA 1
ATOM 621 C C . ALA A 1 87 ? 48.59100 27.53300 29.13200 1.000 25.66000 87 ALA A C 1
ATOM 622 O O . ALA A 1 87 ? 49.16900 27.66900 30.21700 1.000 27.42000 87 ALA A O 1
ATOM 624 N N . GLU A 1 88 ? 47.36500 27.04400 29.03900 1.000 21.13000 88 GLU A N 1
ATOM 625 C CA . GLU A 1 88 ? 46.60200 26.67300 30.21800 1.000 22.87000 88 GLU A CA 1
ATOM 626 C C . GLU A 1 88 ? 46.88800 25.24900 30.67700 1.000 27.70000 88 GLU A C 1
ATOM 627 O O . GLU A 1 88 ? 46.87500 24.98800 31.88600 1.000 24.52000 88 GLU A O 1
ATOM 633 N N . ARG A 1 89 ? 47.17700 24.33000 29.74300 1.000 20.23000 89 ARG A N 1
ATOM 634 C CA . ARG A 1 89 ? 47.24300 22.90400 30.04000 1.000 21.86000 89 ARG A CA 1
ATOM 635 C C . ARG A 1 89 ? 48.61400 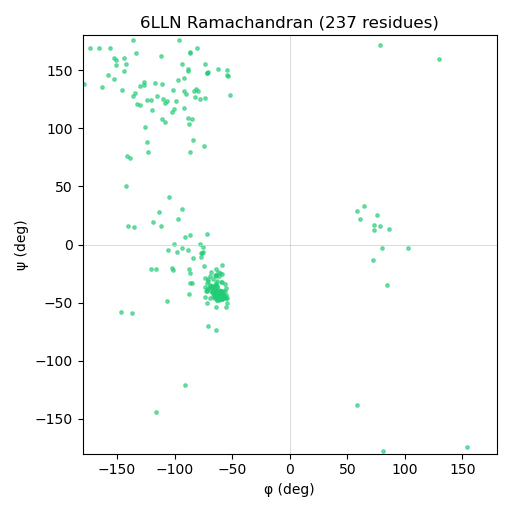22.27400 29.85300 1.000 21.65000 89 ARG A C 1
ATOM 636 O O . ARG A 1 89 ? 48.85000 21.18300 30.39200 1.000 23.63000 89 ARG A O 1
ATOM 644 N N . GLY A 1 90 ? 49.50000 22.88200 29.07800 1.000 22.21000 90 GLY A N 1
ATOM 645 C CA . GLY A 1 90 ? 50.82900 22.34200 28.84600 1.000 24.19000 90 GLY A CA 1
ATOM 646 C C . GLY A 1 90 ? 50.94900 21.30100 27.74600 1.000 25.28000 90 GLY A C 1
ATOM 647 O O . GLY A 1 90 ? 51.97200 21.23700 27.06200 1.000 29.49000 90 GLY A O 1
ATOM 648 N N . THR A 1 91 ? 49.92000 20.47200 27.57400 1.000 21.85000 91 THR A N 1
ATOM 649 C CA . THR A 1 91 ? 49.93400 19.37800 26.61100 1.000 18.88000 91 THR A CA 1
ATOM 650 C C . THR A 1 91 ? 48.50000 19.15300 26.16400 1.000 24.09000 91 THR A C 1
ATOM 651 O O . THR A 1 91 ? 47.55300 19.48100 26.88100 1.000 23.20000 91 THR A O 1
ATOM 655 N N . ILE A 1 92 ? 48.34200 18.61400 24.95900 1.000 21.28000 92 ILE A N 1
ATOM 656 C CA . ILE A 1 92 ? 47.05500 18.12400 24.49000 1.000 19.56000 92 ILE A CA 1
ATOM 657 C C . ILE A 1 92 ? 47.23400 16.64300 24.19900 1.000 15.65000 92 ILE A C 1
ATOM 658 O O . ILE A 1 92 ? 48.03200 16.26600 23.33000 1.000 18.94000 92 ILE A O 1
ATOM 663 N N . HIS A 1 93 ? 46.53200 15.79900 24.95400 1.000 15.93000 93 HIS A N 1
ATOM 664 C CA . HIS A 1 93 ? 46.74500 14.36700 24.80000 1.000 10.63000 93 HIS A CA 1
ATOM 665 C C . HIS A 1 93 ? 45.91700 13.78500 23.66400 1.000 10.01000 93 HIS A C 1
ATOM 666 O O . HIS A 1 93 ? 46.35400 12.83100 23.01600 1.000 13.54000 93 HIS A O 1
ATOM 673 N N . HIS A 1 94 ? 44.73100 14.33000 23.42200 1.000 11.15000 94 HIS A N 1
ATOM 674 C CA . HIS A 1 94 ? 43.85500 13.79100 22.38700 1.000 12.62000 94 HIS A CA 1
ATOM 675 C C . HIS A 1 94 ? 42.99400 14.91700 21.83600 1.000 10.74000 94 HIS A C 1
ATOM 676 O O . HIS A 1 94 ? 42.79100 15.94200 22.49000 1.000 12.21000 94 HIS A O 1
ATOM 683 N N . LEU A 1 95 ? 42.47900 14.71200 20.61900 1.000 9.57000 95 LEU A N 1
ATOM 684 C CA . LEU A 1 95 ? 41.56300 15.65000 19.98000 1.000 8.17000 95 LEU A CA 1
ATOM 685 C C . LEU A 1 95 ? 40.39200 14.89000 19.36800 1.000 7.85000 95 LEU A C 1
ATOM 686 O O . LEU A 1 95 ? 40.60200 13.92500 18.62800 1.000 10.94000 95 LEU A O 1
ATOM 691 N N . VAL A 1 96 ? 39.17600 15.33600 19.65200 1.000 9.60000 96 VAL A N 1
ATOM 692 C CA . VAL A 1 96 ? 37.96700 14.81500 19.01800 1.000 9.12000 96 VAL A CA 1
ATOM 693 C C . VAL A 1 96 ? 37.40800 15.91500 18.12800 1.000 11.05000 96 VAL A C 1
ATOM 694 O O . VAL A 1 96 ? 36.88400 16.92100 18.62600 1.000 11.99000 96 VAL A O 1
ATOM 698 N N . ASN A 1 97 ? 37.53200 15.73100 16.80900 1.000 11.05000 97 ASN A N 1
ATOM 699 C CA . ASN A 1 97 ? 36.95800 16.63100 15.80800 1.000 13.76000 97 ASN A CA 1
ATOM 700 C C . ASN A 1 97 ? 35.51500 16.20400 15.60300 1.000 16.80000 97 ASN A C 1
ATOM 701 O O . ASN A 1 97 ? 35.20800 15.35100 14.77500 1.000 19.33000 97 ASN A O 1
ATOM 706 N N . ASN A 1 98 ? 34.61300 16.77900 16.38600 1.000 21.04000 98 ASN A N 1
ATOM 707 C CA . ASN A 1 98 ? 33.21700 16.40500 16.27500 1.000 23.55000 98 ASN A CA 1
ATOM 708 C C . ASN A 1 98 ? 32.40000 17.41800 15.50000 1.000 26.94000 98 ASN A C 1
ATOM 709 O O . ASN A 1 98 ? 31.34900 17.05700 14.96100 1.000 35.94000 98 ASN A O 1
ATOM 714 N N . ALA A 1 99 ? 32.87900 18.66000 15.41500 1.000 29.07000 99 ALA A N 1
ATOM 715 C CA . ALA A 1 99 ? 32.11900 19.74000 14.80700 1.000 28.34000 99 ALA A CA 1
ATOM 716 C C . ALA A 1 99 ? 31.69100 19.36800 13.39500 1.000 31.35000 99 ALA A C 1
ATOM 717 O O . ALA A 1 99 ? 32.35600 18.59000 12.70200 1.000 33.27000 99 ALA A O 1
ATOM 719 N N . GLY A 1 100 ? 30.55600 19.92100 12.97900 1.000 35.54000 100 GLY A N 1
ATOM 720 C CA . GLY A 1 100 ? 30.01900 19.65500 11.65800 1.000 31.98000 100 GLY A CA 1
ATOM 721 C C . GLY A 1 100 ? 28.55900 19.25100 11.65100 1.000 37.11000 100 GLY A C 1
ATOM 722 O O . GLY A 1 100 ? 27.75400 19.82000 12.38600 1.000 45.11000 100 GLY A O 1
ATOM 723 N N . PRO A 1 104 ? 20.72200 19.26100 4.08300 1.000 33.69000 104 PRO A N 1
ATOM 724 C CA . PRO A 1 104 ? 19.98300 18.45600 3.10200 1.000 30.05000 104 PRO A CA 1
ATOM 725 C C . PRO A 1 104 ? 19.60200 19.25200 1.85900 1.000 33.42000 104 PRO A C 1
ATOM 726 O O . PRO A 1 104 ? 19.09400 20.37200 1.96700 1.000 29.46000 104 PRO A O 1
ATOM 730 N N . SER A 1 105 ? 19.85200 18.67000 0.68600 1.000 23.74000 105 SER A N 1
ATOM 731 C CA . SER A 1 105 ? 19.56500 19.32600 -0.58000 1.000 21.28000 105 SER A CA 1
ATOM 732 C C . SER A 1 105 ? 19.93800 18.37400 -1.70400 1.000 21.62000 105 SER A C 1
ATOM 733 O O . SER A 1 105 ? 20.97100 17.70000 -1.61800 1.000 20.32000 105 SER A O 1
ATOM 736 N N . PRO A 1 106 ? 19.13400 18.26500 -2.75300 1.000 17.48000 106 PRO A N 1
ATOM 737 C CA . PRO A 1 106 ? 19.60800 17.56600 -3.95400 1.000 19.54000 106 PRO A CA 1
ATOM 738 C C . PRO A 1 106 ? 20.81100 18.28600 -4.54500 1.000 20.79000 106 PRO A C 1
ATOM 739 O O . PRO A 1 106 ? 20.96300 19.50200 -4.40500 1.000 16.14000 106 PRO A O 1
ATOM 743 N N . LEU A 1 107 ? 21.68100 17.51100 -5.20700 1.000 15.45000 107 LEU A N 1
ATOM 744 C CA . LEU A 1 107 ? 22.89600 18.07600 -5.79500 1.000 14.15000 107 LEU A CA 1
ATOM 745 C C . LEU A 1 107 ? 22.57800 19.21000 -6.74600 1.000 16.09000 107 LEU A C 1
ATOM 746 O O . LEU A 1 107 ? 23.30300 20.21000 -6.80100 1.000 15.66000 107 LEU A O 1
ATOM 751 N N . ALA A 1 108 ? 21.51100 19.05100 -7.53500 1.000 16.39000 108 ALA A N 1
ATOM 752 C CA . ALA A 1 108 ? 21.16000 20.04600 -8.53700 1.000 16.98000 108 ALA A CA 1
ATOM 753 C C . ALA A 1 108 ? 20.91200 21.41800 -7.92200 1.000 16.73000 108 ALA A C 1
ATOM 754 O O . ALA A 1 108 ? 21.08100 22.43100 -8.60600 1.000 18.06000 108 ALA A O 1
ATOM 756 N N . SER A 1 109 ? 20.52200 21.47100 -6.64000 1.000 16.24000 109 SER A N 1
ATOM 757 C CA . SER A 1 109 ? 20.16900 22.71600 -5.96200 1.000 18.49000 109 SER A CA 1
ATOM 758 C C . SER A 1 109 ? 21.28900 23.30600 -5.11800 1.000 23.21000 109 SER A C 1
ATOM 759 O O . SER A 1 109 ? 21.12700 24.41300 -4.59100 1.000 20.69000 109 SER A O 1
ATOM 762 N N . ILE A 1 110 ? 22.41000 22.61000 -4.96400 1.000 16.88000 110 ILE A N 1
ATOM 763 C CA . ILE A 1 110 ? 23.49500 23.10000 -4.12300 1.000 13.90000 110 ILE A CA 1
ATOM 764 C C . ILE A 1 110 ? 24.26600 24.17100 -4.88300 1.000 13.46000 110 ILE A C 1
ATOM 765 O O . ILE A 1 110 ? 24.73700 23.93700 -5.99900 1.000 15.22000 110 ILE A O 1
ATOM 770 N N . SER A 1 111 ? 24.39900 25.34800 -4.28000 1.000 17.77000 111 SER A N 1
ATOM 771 C CA . SER A 1 111 ? 25.14500 26.43600 -4.88800 1.000 17.84000 111 SER A CA 1
ATOM 772 C C . SER A 1 111 ? 26.62300 26.32000 -4.54500 1.000 16.43000 111 SER A C 1
ATOM 773 O O . SER A 1 111 ? 27.01500 25.58700 -3.63100 1.000 15.73000 111 SER A O 1
ATOM 776 N N . GLN A 1 112 ? 27.45300 27.07000 -5.27900 1.000 13.44000 112 GLN A N 1
ATOM 777 C CA . GLN A 1 112 ? 28.87300 27.10400 -4.94200 1.000 14.50000 112 GLN A CA 1
ATOM 778 C C . GLN A 1 112 ? 29.07900 27.52000 -3.48900 1.000 18.39000 112 GLN A C 1
ATOM 779 O O . GLN A 1 112 ? 29.85100 26.89500 -2.75400 1.000 15.31000 112 GLN A O 1
ATOM 785 N N . LYS A 1 113 ? 28.38700 28.57200 -3.04600 1.000 18.43000 113 LYS A N 1
ATOM 786 C CA . LYS A 1 113 ? 28.54300 28.98900 -1.65300 1.000 16.99000 113 LYS A CA 1
ATOM 787 C C . LYS A 1 113 ? 28.04300 27.91900 -0.68000 1.000 14.98000 113 LYS A C 1
ATOM 788 O O . LYS A 1 113 ? 28.66900 27.68300 0.36200 1.000 18.80000 113 LYS A O 1
ATOM 794 N N . GLY A 1 114 ? 26.92800 27.26100 -0.99800 1.000 14.21000 114 GLY A N 1
ATOM 795 C CA . GLY A 1 114 ? 26.43600 26.19000 -0.14200 1.000 14.84000 114 GLY A CA 1
ATOM 796 C C . GLY A 1 114 ? 27.40400 25.02200 -0.06600 1.000 17.19000 114 GLY A C 1
ATOM 797 O O . GLY A 1 114 ? 27.71800 24.52700 1.02100 1.000 14.37000 114 GLY A O 1
ATOM 798 N N . PHE A 1 115 ? 27.89400 24.56900 -1.22500 1.000 14.50000 115 PHE A N 1
ATOM 799 C CA . PHE A 1 115 ? 28.87500 23.48400 -1.25900 1.000 16.58000 115 PHE A CA 1
ATOM 800 C C . PHE A 1 115 ? 30.13000 23.86600 -0.47200 1.000 13.26000 115 PHE A C 1
ATOM 801 O O . PHE A 1 115 ? 30.60600 23.10300 0.37700 1.000 14.39000 115 PHE A O 1
ATOM 809 N N . GLU A 1 116 ? 30.64300 25.08000 -0.70400 1.000 14.48000 116 GLU A N 1
ATOM 810 C CA . GLU A 1 116 ? 31.88600 25.50600 -0.06700 1.000 12.55000 116 GLU A CA 1
ATOM 811 C C . GLU A 1 116 ? 31.71500 25.72200 1.43800 1.000 13.90000 116 GLU A C 1
ATOM 812 O O . GLU A 1 116 ? 32.62900 25.41700 2.21900 1.000 15.22000 116 GLU A O 1
ATOM 818 N N . THR A 1 117 ? 30.56000 26.23700 1.87400 1.000 13.93000 117 THR A N 1
ATOM 819 C CA . THR A 1 117 ? 30.32300 26.37300 3.31000 1.000 14.28000 117 THR A CA 1
ATOM 820 C C . THR A 1 117 ? 30.38700 25.01900 4.00700 1.000 15.02000 117 THR A C 1
ATOM 821 O O . THR A 1 117 ? 30.93700 24.90000 5.11000 1.000 15.73000 117 THR A O 1
ATOM 825 N N . VAL A 1 118 ? 29.84000 23.98000 3.37400 1.000 11.93000 118 VAL A N 1
ATOM 826 C CA . VAL A 1 118 ? 29.85100 22.66400 4.00500 1.000 11.41000 118 VAL A CA 1
ATOM 827 C C . VAL A 1 118 ? 31.25600 22.07400 4.01400 1.000 12.11000 118 VAL A C 1
ATOM 828 O O . VAL A 1 118 ? 31.66300 21.45100 5.00300 1.000 12.75000 118 VAL A O 1
ATOM 832 N N . LEU A 1 119 ? 32.01900 22.25300 2.92500 1.000 10.62000 119 LEU A N 1
ATOM 833 C CA . LEU A 1 119 ? 33.42100 21.83000 2.93400 1.000 10.92000 119 LEU A CA 1
ATOM 834 C C . LEU A 1 119 ? 34.19300 22.49500 4.06500 1.000 12.42000 119 LEU A C 1
ATOM 835 O O . LEU A 1 119 ? 34.96200 21.84300 4.77800 1.000 11.95000 119 LEU A O 1
ATOM 840 N N . ARG A 1 120 ? 34.00000 23.79400 4.25200 1.000 12.46000 120 ARG A N 1
ATOM 841 C CA . ARG A 1 120 ? 34.70600 24.47500 5.32800 1.000 13.61000 120 ARG A CA 1
ATOM 842 C C . ARG A 1 120 ? 34.27300 23.95400 6.69600 1.000 14.15000 120 ARG A C 1
ATOM 843 O O . ARG A 1 120 ? 35.11000 23.75000 7.58200 1.000 15.57000 120 ARG A O 1
ATOM 851 N N . THR A 1 121 ? 32.97300 23.70400 6.88200 1.000 13.41000 121 THR A N 1
ATOM 852 C CA . THR A 1 121 ? 32.48800 23.25700 8.18500 1.000 16.14000 121 THR A CA 1
ATOM 853 C C . THR A 1 121 ? 32.87000 21.80700 8.47000 1.000 16.55000 121 THR A C 1
ATOM 854 O O . THR A 1 121 ? 33.30900 21.48000 9.57900 1.000 18.35000 121 THR A O 1
ATOM 858 N N . ASN A 1 122 ? 32.69000 20.92100 7.49300 1.000 13.35000 122 ASN A N 1
ATOM 859 C CA . ASN A 1 122 ? 32.81900 19.48400 7.70900 1.000 14.14000 122 ASN A CA 1
ATOM 860 C C . ASN A 1 122 ? 34.15800 18.90700 7.25100 1.000 15.57000 122 ASN A C 1
ATOM 861 O O . ASN A 1 122 ? 34.36400 17.69200 7.37500 1.000 16.45000 122 ASN A O 1
ATOM 866 N N . LEU A 1 123 ? 35.07000 19.73400 6.72200 1.000 12.14000 123 LEU A N 1
ATOM 867 C CA . LEU A 1 123 ? 36.39300 19.24500 6.33900 1.000 10.44000 123 LEU A CA 1
ATOM 868 C C . LEU A 1 123 ? 37.49200 20.21400 6.77100 1.000 12.47000 123 LEU A C 1
ATOM 869 O O . LEU A 1 123 ? 38.38300 19.83800 7.54500 1.000 10.47000 123 LEU A O 1
ATOM 874 N N . VAL A 1 124 ? 37.43400 21.46600 6.30100 1.000 11.85000 124 VAL A N 1
ATOM 875 C CA . VAL A 1 124 ? 38.55200 22.37600 6.53400 1.000 9.72000 124 VAL A CA 1
ATOM 876 C C . VAL A 1 124 ? 38.72500 22.64700 8.02200 1.000 11.16000 124 VAL A C 1
ATOM 877 O O . VAL A 1 124 ? 39.84700 22.62700 8.53800 1.000 11.07000 124 VAL A O 1
ATOM 881 N N . GLY A 1 125 ? 37.62100 22.90000 8.73200 1.000 9.95000 125 GLY A N 1
ATOM 882 C CA . GLY A 1 125 ? 37.71800 23.18800 10.16000 1.000 13.73000 125 GLY A CA 1
ATOM 883 C C . GLY A 1 125 ? 38.45100 22.10600 10.93000 1.000 13.20000 125 GLY A C 1
ATOM 884 O O . GLY A 1 125 ? 39.38800 22.38400 11.68300 1.000 11.75000 125 GLY A O 1
ATOM 885 N N . GLY A 1 126 ? 38.04600 20.84500 10.73700 1.000 10.96000 126 GLY A N 1
ATOM 886 C CA . GLY A 1 126 ? 38.72300 19.76000 11.42900 1.000 11.18000 126 GLY A CA 1
ATOM 887 C C . GLY A 1 126 ? 40.17200 19.61100 10.99500 1.000 12.37000 126 GLY A C 1
ATOM 888 O O . GLY A 1 126 ? 41.03700 19.24200 11.79400 1.000 11.59000 126 GLY A O 1
ATOM 889 N N . PHE A 1 127 ? 40.45600 19.87400 9.71900 1.000 9.11000 127 PHE A N 1
ATOM 890 C CA . PHE A 1 127 ? 41.84200 19.81600 9.27100 1.000 10.93000 127 PHE A CA 1
ATOM 891 C C . PHE A 1 127 ? 42.68500 20.84000 10.02200 1.000 9.38000 127 PHE A C 1
ATOM 892 O O . PHE A 1 127 ? 43.78600 20.53000 10.49000 1.000 10.27000 127 PHE A O 1
ATOM 900 N N . LEU A 1 128 ? 42.16100 22.05700 10.17500 1.000 10.61000 128 LEU A N 1
ATOM 901 C CA . LEU A 1 128 ? 42.94200 23.12000 10.80600 1.000 12.57000 128 LEU A CA 1
ATOM 902 C C . LEU A 1 128 ? 43.20700 22.81800 12.27500 1.000 12.64000 128 LEU A C 1
ATOM 903 O O . LEU A 1 128 ? 44.33100 23.00300 12.75900 1.000 11.13000 128 LEU A O 1
ATOM 908 N N . VAL A 1 129 ? 42.18900 22.35300 13.00500 1.000 11.37000 129 VAL A N 1
ATOM 909 C CA . VAL A 1 129 ? 42.40000 22.02100 14.41400 1.000 10.62000 129 VAL A CA 1
ATOM 910 C C . VAL A 1 129 ? 43.41800 20.89300 14.54200 1.000 11.53000 129 VAL A C 1
ATOM 911 O O . VAL A 1 129 ? 44.35400 20.96800 15.34800 1.000 10.81000 129 VAL A O 1
ATOM 915 N N . ALA A 1 130 ? 43.27000 19.83600 13.73200 1.000 8.04000 130 ALA A N 1
ATOM 916 C CA . ALA A 1 130 ? 44.23900 18.74100 13.79800 1.000 8.34000 130 ALA A CA 1
ATOM 917 C C . ALA A 1 130 ? 45.64500 19.22200 13.43900 1.000 12.67000 130 ALA A C 1
ATO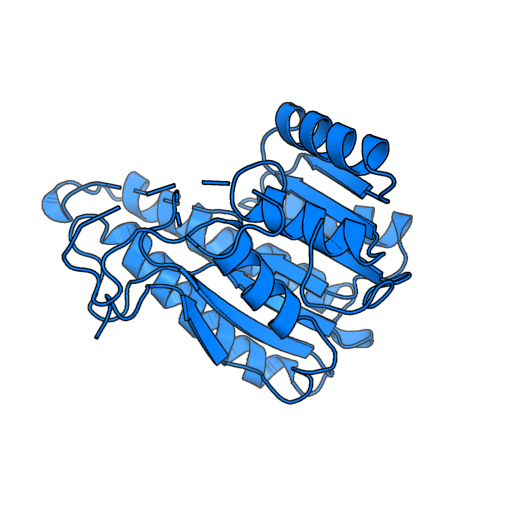M 918 O O . ALA A 1 130 ? 46.62000 18.86000 14.10700 1.000 10.18000 130 ALA A O 1
ATOM 920 N N . ARG A 1 131 ? 45.77000 20.03700 12.38900 1.000 9.58000 131 ARG A N 1
ATOM 921 C CA . ARG A 1 131 ? 47.10000 20.48200 11.97100 1.000 12.87000 131 ARG A CA 1
ATOM 922 C C . ARG A 1 131 ? 47.78800 21.26600 13.08100 1.000 12.14000 131 ARG A C 1
ATOM 923 O O . ARG A 1 131 ? 48.97700 21.06200 13.35400 1.000 15.76000 131 ARG A O 1
ATOM 931 N N . GLU A 1 132 ? 47.05200 22.16800 13.72800 1.000 11.53000 132 GLU A N 1
ATOM 932 C CA . GLU A 1 132 ? 47.64700 23.01500 14.75800 1.000 15.02000 132 GLU A CA 1
ATOM 933 C C . GLU A 1 132 ? 47.92600 22.22500 16.02600 1.000 16.20000 132 GLU A C 1
ATOM 934 O O . GLU A 1 132 ? 48.96700 22.41900 16.66700 1.000 14.45000 132 GLU A O 1
ATOM 940 N N . VAL A 1 133 ? 47.00500 21.32700 16.40400 1.000 12.79000 133 VAL A N 1
ATOM 941 C CA . VAL A 1 133 ? 47.25300 20.45000 17.54300 1.000 12.55000 133 VAL A CA 1
ATOM 942 C C . VAL A 1 133 ? 48.50100 19.61500 17.30400 1.000 13.03000 133 VAL A C 1
ATOM 943 O O . VAL A 1 133 ? 49.33300 19.44400 18.20400 1.000 16.72000 133 VAL A O 1
ATOM 947 N N . PHE A 1 134 ? 48.66400 19.08600 16.08800 1.000 10.96000 134 PHE A N 1
ATOM 948 C CA . PHE A 1 134 ? 49.90000 18.38600 15.75400 1.000 12.78000 134 PHE A CA 1
ATOM 949 C C . PHE A 1 134 ? 51.09600 19.34000 15.80200 1.000 19.08000 134 PHE A C 1
ATOM 950 O O . PHE A 1 134 ? 52.08500 19.08100 16.49800 1.000 14.28000 134 PHE A O 1
ATOM 958 N N . ASN A 1 135 ? 51.01000 20.46000 15.08100 1.000 13.41000 135 ASN A N 1
ATOM 959 C CA . ASN A 1 135 ? 52.18700 21.31100 14.90000 1.000 15.11000 135 ASN A CA 1
ATOM 960 C C . ASN A 1 135 ? 52.65700 21.91600 16.21500 1.000 20.80000 135 ASN A C 1
ATOM 961 O O . ASN A 1 135 ? 53.86600 22.03500 16.45800 1.000 21.85000 135 ASN A O 1
ATOM 966 N N . GLN A 1 136 ? 51.72000 22.29200 17.07700 1.000 15.15000 136 GLN A N 1
ATOM 967 C CA . GLN A 1 136 ? 52.05200 22.98600 18.31000 1.000 17.91000 136 GLN A CA 1
ATOM 968 C C . GLN A 1 136 ? 52.3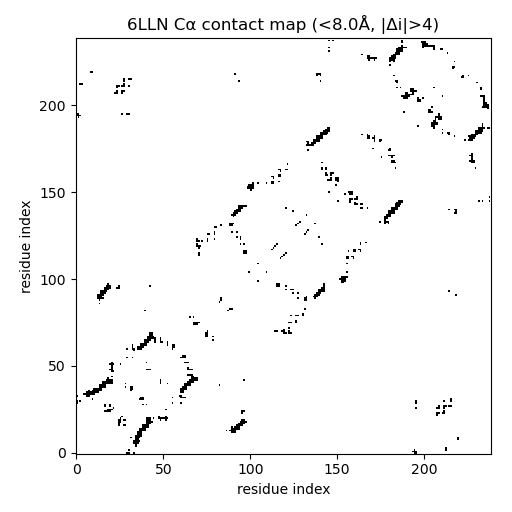8900 22.05000 19.45300 1.000 18.94000 136 GLN A C 1
ATOM 969 O O . GLN A 1 136 ? 53.11900 22.45900 20.36600 1.000 21.06000 136 GLN A O 1
ATOM 975 N N . SER A 1 137 ? 51.90100 20.80600 19.42700 1.000 16.47000 137 SER A N 1
ATOM 976 C CA . SER A 1 137 ? 52.06000 19.94200 20.59200 1.000 16.37000 137 SER A CA 1
ATOM 977 C C . SER A 1 137 ? 52.24000 18.46800 20.23800 1.000 18.93000 137 SER A C 1
ATOM 978 O O . SER A 1 137 ? 53.24000 17.85000 20.61300 1.000 15.47000 137 SER A O 1
ATOM 981 N N . MET A 1 138 ? 51.28000 17.88100 19.51700 1.000 15.60000 138 MET A N 1
ATOM 982 C CA . MET A 1 138 ? 51.27500 16.43000 19.39500 1.000 14.97000 138 MET A CA 1
ATOM 983 C C . MET A 1 138 ? 52.47100 15.89800 18.61900 1.000 10.65000 138 MET A C 1
ATOM 984 O O . MET A 1 138 ? 52.90800 14.77100 18.87300 1.000 14.59000 138 MET A O 1
ATOM 989 N N . SER A 1 139 ? 53.01400 16.67400 17.67200 1.000 12.62000 139 SER A N 1
ATOM 990 C CA . SER A 1 139 ? 54.20200 16.22200 16.94900 1.000 12.46000 139 SER A CA 1
ATOM 991 C C . SER A 1 139 ? 55.37700 15.94800 17.88300 1.000 14.89000 139 SER A C 1
ATOM 992 O O . SER A 1 139 ? 56.31300 15.24200 17.49400 1.000 19.61000 139 SER A O 1
ATOM 995 N N . LYS A 1 140 ? 55.33200 16.47300 19.10500 1.000 16.63000 140 LYS A N 1
ATOM 996 C CA . LYS A 1 140 ? 56.41100 16.34200 20.07700 1.000 19.91000 140 LYS A CA 1
ATOM 997 C C . LYS A 1 140 ? 56.13500 15.29300 21.14000 1.000 23.82000 140 LYS A C 1
ATOM 998 O O . LYS A 1 140 ? 57.07900 14.81700 21.78000 1.000 24.18000 140 LYS A O 1
ATOM 1004 N N . THR A 1 141 ? 54.86600 14.92700 21.33900 1.000 21.78000 141 THR A N 1
ATOM 1005 C CA . THR A 1 141 ? 54.45100 14.09900 22.45900 1.000 17.99000 141 THR A CA 1
ATOM 1006 C C . THR A 1 141 ? 53.79000 12.78600 22.05900 1.000 20.72000 141 THR A C 1
ATOM 1007 O O . THR A 1 141 ? 53.77100 11.85700 22.87500 1.000 20.43000 141 THR A O 1
ATOM 1011 N N . GLY A 1 142 ? 53.25900 12.67500 20.84400 1.000 15.28000 142 GLY A N 1
ATOM 1012 C CA . GLY A 1 142 ? 52.33000 11.61100 20.52800 1.000 17.85000 142 GLY A CA 1
ATOM 1013 C C . GLY A 1 142 ? 50.95400 11.94900 21.07700 1.000 16.67000 142 GLY A C 1
ATOM 1014 O O . GLY A 1 142 ? 50.75700 12.92200 21.80600 1.000 18.95000 142 GLY A O 1
ATOM 1015 N N . GLY A 1 143 ? 49.97200 11.13500 20.70300 1.000 14.67000 143 GLY A N 1
ATOM 1016 C CA . GLY A 1 143 ? 48.59600 11.42000 21.05000 1.000 10.87000 143 GLY A CA 1
ATOM 1017 C C . GLY A 1 143 ? 47.67800 10.76600 20.03100 1.000 9.75000 143 GLY A C 1
ATOM 1018 O O . GLY A 1 143 ? 48.13000 10.03300 19.15600 1.000 11.42000 143 GLY A O 1
ATOM 1019 N N . SER A 1 144 ? 46.38300 11.04200 20.15700 1.000 11.16000 144 SER A N 1
ATOM 1020 C CA . SER A 1 144 ? 45.48200 10.51000 19.13800 1.000 9.76000 144 SER A CA 1
ATOM 1021 C C . SER A 1 144 ? 44.37700 11.50200 18.80800 1.000 9.73000 144 SER A C 1
ATOM 1022 O O . SER A 1 144 ? 44.00000 12.36100 19.61200 1.000 9.90000 144 SER A O 1
ATOM 1025 N N . ILE A 1 145 ? 43.85200 11.34500 17.59700 1.000 8.73000 145 ILE A N 1
ATOM 1026 C CA . ILE A 1 145 ? 42.86000 12.23100 17.00400 1.000 6.77000 145 ILE A CA 1
ATOM 1027 C C . ILE A 1 145 ? 41.74000 11.34400 16.49700 1.000 6.82000 145 ILE A C 1
ATOM 1028 O O . ILE A 1 145 ? 42.01600 10.29300 15.91300 1.000 6.99000 145 ILE A O 1
ATOM 1033 N N . VAL A 1 146 ? 40.49400 11.74600 16.73700 1.000 7.98000 146 VAL A N 1
ATOM 1034 C CA . VAL A 1 146 ? 39.32100 11.07900 16.17000 1.000 6.89000 146 VAL A CA 1
ATOM 1035 C C . VAL A 1 146 ? 38.50200 12.12000 15.41500 1.000 5.98000 146 VAL A C 1
ATOM 1036 O O . VAL A 1 146 ? 38.09600 13.14400 15.98800 1.000 9.07000 146 VAL A O 1
ATOM 1040 N N . ASN A 1 147 ? 38.24900 11.85400 14.13600 1.000 7.46000 147 ASN A N 1
ATOM 1041 C CA . ASN A 1 147 ? 37.44400 12.72600 13.29100 1.000 8.30000 147 ASN A CA 1
ATOM 1042 C C . ASN A 1 147 ? 36.03200 12.17100 13.14600 1.000 11.71000 147 ASN A C 1
ATOM 1043 O O . ASN A 1 147 ? 35.85600 10.98800 12.83900 1.000 10.38000 147 ASN A O 1
ATOM 1048 N N . MET A 1 148 ? 35.04400 13.04000 13.32500 1.000 15.48000 148 MET A N 1
ATOM 1049 C CA . MET A 1 148 ? 33.65700 12.71500 13.01700 1.000 18.16000 148 MET A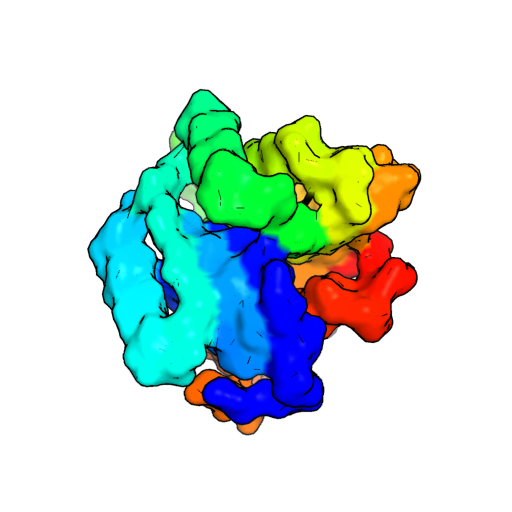 CA 1
ATOM 1050 C C . MET A 1 148 ? 33.43000 12.68000 11.51100 1.000 19.00000 148 MET A C 1
ATOM 1051 O O . MET A 1 148 ? 33.74000 13.64300 10.80000 1.000 18.33000 148 MET A O 1
ATOM 1056 N N . LEU A 1 149 ? 32.88800 11.57000 11.02500 1.000 15.61000 149 LEU A N 1
ATOM 1057 C CA . LEU A 1 149 ? 32.49700 11.44800 9.62800 1.000 15.65000 149 LEU A CA 1
ATOM 1058 C C . LEU A 1 149 ? 30.99400 11.26300 9.55400 1.000 18.17000 149 LEU A C 1
ATOM 1059 O O . LEU A 1 149 ? 30.25400 11.82800 10.36600 1.000 20.04000 149 LEU A O 1
ATOM 1064 N N . ALA A 1 150 ? 30.54900 10.45400 8.59500 1.000 17.94000 150 ALA A N 1
ATOM 1065 C CA . ALA A 1 150 ? 29.13700 10.14700 8.40200 1.000 23.19000 150 ALA A CA 1
ATOM 1066 C C . ALA A 1 150 ? 29.04400 8.94100 7.48000 1.000 25.41000 150 ALA A C 1
ATOM 1067 O O . ALA A 1 150 ? 30.02900 8.52000 6.86900 1.000 20.10000 150 ALA A O 1
ATOM 1069 N N . ASP A 1 151 ? 27.83900 8.39100 7.38100 1.000 21.98000 151 ASP A N 1
ATOM 1070 C CA . ASP A 1 151 ? 27.61000 7.28400 6.46900 1.000 23.90000 151 ASP A CA 1
ATOM 1071 C C . ASP A 1 151 ? 27.57000 7.82000 5.04200 1.000 25.85000 151 ASP A C 1
ATOM 1072 O O . ASP A 1 151 ? 26.48600 8.10300 4.51900 1.000 27.06000 151 ASP A O 1
ATOM 1077 N N . MET A 1 152 ? 28.74200 7.96700 4.40200 1.000 23.57000 152 MET A N 1
ATOM 1078 C CA . MET A 1 152 ? 28.81800 8.41900 3.01200 1.000 18.08000 152 MET A CA 1
ATOM 1079 C C . MET A 1 152 ? 29.46300 7.38500 2.08400 1.000 24.20000 152 MET A C 1
ATOM 1080 O O . MET A 1 152 ? 29.88600 7.73400 0.97700 1.000 22.36000 152 MET A O 1
ATOM 1085 N N . TRP A 1 153 ? 29.52100 6.11300 2.48900 1.000 22.76000 153 TRP A N 1
ATOM 1086 C CA . TRP A 1 153 ? 30.39500 5.16000 1.80800 1.000 23.67000 153 TRP A CA 1
ATOM 1087 C C . TRP A 1 153 ? 29.99000 4.94500 0.35100 1.000 25.76000 153 TRP A C 1
ATOM 1088 O O . TRP A 1 153 ? 30.85500 4.81000 -0.52400 1.000 27.33000 153 TRP A O 1
ATOM 1099 N N . GLY A 1 154 ? 28.69300 4.94200 0.05900 1.000 23.96000 154 GLY A N 1
ATOM 1100 C CA . GLY A 1 154 ? 28.25500 4.85300 -1.32400 1.000 22.98000 154 GLY A CA 1
ATOM 1101 C C . GLY A 1 154 ? 27.75500 6.18900 -1.84200 1.000 27.65000 154 GLY A C 1
ATOM 1102 O O . GLY A 1 154 ? 26.75300 6.25900 -2.56400 1.000 22.96000 154 GLY A O 1
ATOM 1103 N N . GLY A 1 155 ? 28.45800 7.25900 -1.48100 1.000 20.95000 155 GLY A N 1
ATOM 1104 C CA . GLY A 1 155 ? 27.93300 8.59400 -1.66600 1.000 21.55000 155 GLY A CA 1
ATOM 1105 C C . GLY A 1 155 ? 26.97600 8.93300 -0.54200 1.000 21.33000 155 GLY A C 1
ATOM 1106 O O . GLY A 1 155 ? 26.75100 8.15800 0.39000 1.000 25.56000 155 GLY A O 1
ATOM 1107 N N . MET A 1 156 ? 26.39400 10.12200 -0.63000 1.000 20.98000 156 MET A N 1
ATOM 1108 C CA . MET A 1 156 ? 25.41100 10.57800 0.35200 1.000 23.85000 156 MET A CA 1
ATOM 1109 C C . MET A 1 156 ? 24.27900 11.28700 -0.38300 1.000 22.25000 156 MET A C 1
ATOM 1110 O O . MET A 1 156 ? 24.18300 12.51600 -0.36600 1.000 22.51000 156 MET A O 1
ATOM 1115 N N . PRO A 1 157 ? 23.40600 10.52200 -1.05100 1.000 22.27000 157 PRO A N 1
ATOM 1116 C CA . PRO A 1 157 ? 22.27300 11.14400 -1.75900 1.000 25.28000 157 PRO A CA 1
ATOM 1117 C C . PRO A 1 157 ? 21.46400 12.03100 -0.82400 1.000 26.01000 157 PRO A C 1
ATOM 1118 O O . PRO A 1 157 ? 21.33800 11.75200 0.37100 1.000 23.33000 157 PRO A O 1
ATOM 1122 N N . GLY A 1 158 ? 20.93000 13.12100 -1.38300 1.000 21.78000 158 GLY A N 1
ATOM 1123 C CA . GLY A 1 158 ? 20.24400 14.13700 -0.61400 1.000 24.65000 158 GLY A CA 1
ATOM 1124 C C . GLY A 1 158 ? 21.14700 14.99400 0.24100 1.000 24.02000 158 GLY A C 1
ATOM 1125 O O . GLY A 1 158 ? 20.69800 16.03600 0.73500 1.000 26.16000 158 GLY A O 1
ATOM 1126 N N . MET A 1 159 ? 22.40100 14.59200 0.44000 1.000 19.26000 159 MET A N 1
ATOM 1127 C CA . MET A 1 159 ? 23.37800 15.34700 1.22000 1.000 20.99000 159 MET A CA 1
ATOM 1128 C C . MET A 1 159 ? 24.74800 15.23800 0.55600 1.000 23.15000 159 MET A C 1
ATOM 1129 O O . MET A 1 159 ? 25.75000 14.90900 1.19400 1.000 20.72000 159 MET A O 1
ATOM 1134 N N . GLY A 1 160 ? 24.79100 15.51200 -0.75000 1.000 20.39000 160 GLY A N 1
ATOM 1135 C CA . GLY A 1 160 ? 26.00500 15.27400 -1.51600 1.000 19.02000 160 GLY A CA 1
ATOM 1136 C C . GLY A 1 160 ? 27.17900 16.12600 -1.07000 1.000 16.77000 160 GLY A C 1
ATOM 1137 O O . GLY A 1 160 ? 28.33200 15.70600 -1.16500 1.000 14.24000 160 GLY A O 1
ATOM 1138 N N . HIS A 1 161 ? 26.91000 17.35000 -0.61400 1.000 17.21000 161 HIS A N 1
ATOM 1139 C CA . HIS A 1 161 ? 28.00500 18.20900 -0.18800 1.000 17.74000 161 HIS A CA 1
ATOM 1140 C C . HIS A 1 161 ? 28.59700 17.72200 1.13000 1.000 16.44000 161 HIS A C 1
ATOM 1141 O O . HIS A 1 161 ? 29.82200 17.72500 1.30300 1.000 15.52000 161 HIS A O 1
ATOM 1148 N N . SER A 1 162 ? 27.75200 17.24700 2.04500 1.000 13.83000 162 SER A N 1
ATOM 1149 C CA . SER A 1 162 ? 28.27600 16.69400 3.28900 1.000 19.87000 162 SER A CA 1
ATOM 1150 C C . SER A 1 162 ? 29.02200 15.38500 3.03200 1.000 16.70000 162 SER A C 1
ATOM 1151 O O . SER A 1 162 ? 30.05100 15.12100 3.66300 1.000 16.12000 162 SER A O 1
ATOM 1154 N N . GLY A 1 163 ? 28.54100 14.57800 2.08100 1.000 14.18000 163 GLY A N 1
ATOM 1155 C CA . GLY A 1 163 ? 29.23300 13.33800 1.75200 1.000 16.03000 163 GLY A CA 1
ATOM 1156 C C . GLY A 1 163 ? 30.61600 13.58700 1.18500 1.000 14.65000 163 GLY A C 1
ATOM 1157 O O . GLY A 1 163 ? 31.59200 12.93500 1.56900 1.000 11.62000 163 GLY A O 1
ATOM 1158 N N . ALA A 1 164 ? 30.72300 14.54100 0.26000 1.000 13.16000 164 ALA A N 1
ATOM 1159 C CA . ALA A 1 164 ? 32.03400 14.86400 -0.28900 1.000 16.89000 164 ALA A CA 1
ATOM 1160 C C . ALA A 1 164 ? 32.95800 15.40200 0.79900 1.000 12.21000 164 ALA A C 1
ATOM 1161 O O . ALA A 1 164 ? 34.13600 15.04000 0.85700 1.000 9.43000 164 ALA A O 1
ATOM 1163 N N . ALA A 1 165 ? 32.43000 16.24900 1.68700 1.000 10.29000 165 ALA A N 1
ATOM 1164 C CA . ALA A 1 165 ? 33.24400 16.77900 2.78300 1.000 10.80000 165 ALA A CA 1
ATOM 1165 C C . ALA A 1 165 ? 33.70500 15.66800 3.72100 1.000 14.26000 165 ALA A C 1
ATOM 1166 O O . ALA A 1 165 ? 34.88600 15.59800 4.09500 1.000 12.59000 165 ALA A O 1
ATOM 1168 N N . ARG A 1 166 ? 32.78400 14.79400 4.13300 1.000 11.64000 166 ARG A N 1
ATOM 1169 C CA . ARG A 1 166 ? 33.19000 13.75100 5.06900 1.000 12.54000 166 ARG A CA 1
ATOM 1170 C C . ARG A 1 166 ? 34.02700 12.67400 4.38500 1.000 9.23000 166 ARG A C 1
ATOM 1171 O O . ARG A 1 166 ? 34.89500 12.07500 5.03000 1.000 9.45000 166 ARG A O 1
ATOM 1179 N N . SER A 1 167 ? 33.82800 12.43900 3.08400 1.000 8.28000 167 SER A N 1
ATOM 1180 C CA . SER A 1 167 ? 34.76200 11.55400 2.38700 1.000 7.63000 167 SER A CA 1
ATOM 1181 C C . SER A 1 167 ? 36.15100 12.16100 2.36600 1.000 9.39000 167 SER A C 1
ATOM 1182 O O . SER A 1 167 ? 37.15200 11.44800 2.52600 1.000 10.35000 167 SER A O 1
ATOM 1185 N N . GLY A 1 168 ? 36.21900 13.48000 2.16100 1.000 8.09000 168 GLY A N 1
ATOM 1186 C CA . GLY A 1 168 ? 37.49100 14.17000 2.24800 1.000 9.03000 168 GLY A CA 1
ATOM 1187 C C . GLY A 1 168 ? 38.11300 14.03400 3.62400 1.000 10.66000 168 GLY A C 1
ATOM 1188 O O . GLY A 1 168 ? 39.32300 13.83800 3.75300 1.000 11.26000 168 GLY A O 1
ATOM 1189 N N . MET A 1 169 ? 37.28400 14.10900 4.67100 1.000 10.84000 169 MET A N 1
ATOM 1190 C CA . MET A 1 169 ? 37.80000 13.99000 6.03300 1.000 9.31000 169 MET A CA 1
ATOM 1191 C C . MET A 1 169 ? 38.24700 12.56800 6.33600 1.000 9.32000 169 MET A C 1
ATOM 1192 O O . MET A 1 169 ? 39.18700 12.36900 7.11700 1.000 9.93000 169 MET A O 1
ATOM 1197 N N . GLU A 1 170 ? 37.59600 11.57200 5.72800 1.000 7.06000 170 GLU A N 1
ATOM 1198 C CA . GLU A 1 170 ? 38.05200 10.19600 5.87000 1.000 7.05000 170 GLU A CA 1
ATOM 1199 C C . GLU A 1 170 ? 39.40700 10.01600 5.20900 1.000 9.15000 170 GLU A C 1
ATOM 1200 O O . GLU A 1 170 ? 40.28100 9.32100 5.73500 1.000 8.72000 170 GLU A O 1
ATOM 1206 N N . ASN A 1 171 ? 39.60000 10.64500 4.05300 1.000 8.65000 171 ASN A N 1
ATOM 1207 C CA . ASN A 1 171 ? 40.89200 10.56800 3.38600 1.000 10.17000 171 ASN A CA 1
ATOM 1208 C C . ASN A 1 171 ? 41.97900 11.24200 4.21600 1.000 10.83000 171 ASN A C 1
ATOM 1209 O O . ASN A 1 171 ? 43.09800 10.71900 4.35400 1.000 10.72000 171 ASN A O 1
ATOM 1214 N N . PHE A 1 172 ? 41.66500 12.41500 4.76700 1.000 11.22000 172 PHE A N 1
ATOM 1215 C CA . PHE A 1 172 ? 42.61900 13.10000 5.63200 1.000 10.70000 172 PHE A CA 1
ATOM 1216 C C . PHE A 1 172 ? 42.99400 12.22400 6.81300 1.000 11.18000 172 PHE A C 1
ATOM 1217 O O . PHE A 1 172 ? 44.16300 12.18000 7.22600 1.000 8.62000 172 PHE A O 1
ATOM 1225 N N . THR A 1 173 ? 42.00900 11.52300 7.38100 1.000 6.96000 173 THR A N 1
ATOM 1226 C CA . THR A 1 173 ? 42.29200 10.61500 8.49300 1.000 8.10000 173 THR A CA 1
ATOM 1227 C C . THR A 1 173 ? 43.38200 9.61200 8.13600 1.000 10.74000 173 THR A C 1
ATOM 1228 O O . THR A 1 173 ? 44.29400 9.35700 8.93600 1.000 10.93000 173 THR A O 1
ATOM 1232 N N . ARG A 1 174 ? 43.28400 9.00800 6.94200 1.000 9.96000 174 ARG A N 1
ATOM 1233 C CA . ARG A 1 174 ? 44.28600 8.03300 6.50800 1.000 9.05000 174 ARG A CA 1
ATOM 1234 C C . ARG A 1 174 ? 45.62600 8.70900 6.23200 1.000 11.17000 174 ARG A C 1
ATOM 1235 O O . ARG A 1 174 ? 46.68400 8.20800 6.63400 1.000 11.32000 174 ARG A O 1
ATOM 1243 N N . THR A 1 175 ? 45.59700 9.82800 5.51000 1.000 11.44000 175 THR A N 1
ATOM 1244 C CA . THR A 1 175 ? 46.83200 10.52800 5.17200 1.000 12.71000 175 THR A CA 1
ATOM 1245 C C . THR A 1 175 ? 47.56800 10.95100 6.42900 1.000 9.99000 175 THR A C 1
ATOM 1246 O O . THR A 1 175 ? 48.78100 10.75100 6.55400 1.000 13.94000 175 THR A O 1
ATOM 1250 N N . ALA A 1 176 ? 46.83600 11.52400 7.38900 1.000 7.20000 176 ALA A N 1
ATOM 1251 C CA . ALA A 1 176 ? 47.45600 11.95900 8.63800 1.000 10.88000 176 ALA A CA 1
ATOM 1252 C C . ALA A 1 176 ? 47.94800 10.77200 9.46000 1.000 12.64000 176 ALA A C 1
ATOM 1253 O O . ALA A 1 176 ? 49.00500 10.84800 10.10100 1.000 10.88000 176 ALA A O 1
ATOM 1255 N N . ALA A 1 177 ? 47.21000 9.65400 9.45400 1.000 9.78000 177 ALA A N 1
ATOM 1256 C CA . ALA A 1 177 ? 47.71700 8.47200 10.14700 1.000 9.16000 177 ALA A CA 1
ATOM 1257 C C . ALA A 1 177 ? 49.07400 8.05200 9.58600 1.000 11.19000 177 ALA A C 1
ATOM 1258 O O . ALA A 1 177 ? 49.98400 7.68000 10.34000 1.000 14.25000 177 ALA A O 1
ATOM 1260 N N . VAL A 1 178 ? 49.22900 8.12300 8.26400 1.000 10.87000 178 VAL A N 1
ATOM 1261 C CA . VAL A 1 178 ? 50.49700 7.75700 7.64700 1.000 12.81000 178 VAL A CA 1
ATOM 1262 C C . VAL A 1 178 ? 51.55900 8.81200 7.94800 1.000 13.17000 178 VAL A C 1
ATOM 1263 O O . VAL A 1 178 ? 52.65300 8.49100 8.42000 1.000 15.75000 178 VAL A O 1
ATOM 1267 N N . GLU A 1 179 ? 51.24200 10.08800 7.71100 1.000 11.48000 179 GLU A N 1
ATOM 1268 C CA . GLU A 1 179 ? 52.26300 11.13300 7.81900 1.000 16.29000 179 GLU A CA 1
ATOM 1269 C C . GLU A 1 179 ? 52.68800 11.39600 9.26300 1.000 19.27000 179 GLU A C 1
ATOM 1270 O O . GLU A 1 179 ? 53.83100 11.79800 9.49900 1.000 17.42000 179 GLU A O 1
ATOM 1276 N N . TRP A 1 180 ? 51.80200 11.19300 10.24000 1.000 11.66000 180 TRP A N 1
ATOM 1277 C CA . TRP A 1 180 ? 52.08700 11.58000 11.61700 1.000 12.33000 180 TRP A CA 1
ATOM 1278 C C . TRP A 1 180 ? 52.39700 10.40000 12.52100 1.000 15.65000 180 TRP A C 1
ATOM 1279 O O . TRP A 1 180 ? 52.75000 10.61400 13.68800 1.000 16.25000 180 TRP A O 1
ATOM 1290 N N . GLY A 1 181 ? 52.28200 9.16900 12.00900 1.000 16.83000 181 GLY A N 1
ATOM 1291 C CA . GLY A 1 181 ? 52.56500 7.98900 12.81300 1.000 17.28000 181 GLY A CA 1
ATOM 1292 C C . GLY A 1 181 ? 53.95700 7.98100 13.41500 1.000 18.06000 181 GLY A C 1
ATOM 1293 O O . GLY A 1 181 ? 54.15600 7.46900 14.51800 1.000 15.71000 181 GLY A O 1
ATOM 1294 N N . HIS A 1 182 ? 54.94000 8.53800 12.70200 1.000 18.01000 182 HIS A N 1
ATOM 1295 C CA . HIS A 1 182 ? 56.30300 8.56200 13.22800 1.000 18.91000 182 HIS A CA 1
ATOM 1296 C C . HIS A 1 182 ? 56.38300 9.34400 14.53100 1.000 17.49000 182 HIS A C 1
ATOM 1297 O O . HIS A 1 182 ? 57.23400 9.05300 15.37600 1.000 21.21000 182 HIS A O 1
ATOM 1304 N N . ALA A 1 183 ? 55.48800 10.31000 14.73500 1.000 16.77000 183 ALA A N 1
ATOM 1305 C CA . ALA A 1 183 ? 55.48200 11.07600 15.97300 1.000 16.50000 183 ALA A CA 1
ATOM 1306 C C . ALA A 1 183 ? 54.67600 10.41400 17.08600 1.000 17.02000 183 ALA A C 1
ATOM 1307 O O . ALA A 1 183 ? 54.47500 11.03300 18.13200 1.000 17.40000 183 ALA A O 1
ATOM 1309 N N . GLY A 1 184 ? 54.22100 9.17600 16.89800 1.000 16.18000 184 GLY A N 1
ATOM 1310 C CA . GLY A 1 184 ? 53.38900 8.54800 17.90900 1.000 15.62000 184 GLY A CA 1
ATOM 1311 C C . GLY A 1 184 ? 51.96800 9.05900 17.91400 1.000 17.22000 184 GLY A C 1
ATOM 1312 O O . GLY A 1 184 ? 51.29500 9.01200 18.94900 1.000 17.93000 184 GLY A O 1
ATOM 1313 N N . VAL A 1 185 ? 51.49000 9.55900 16.78200 1.000 13.46000 185 VAL A N 1
ATOM 1314 C CA . VAL A 1 185 ? 50.16400 10.14900 16.68000 1.000 11.05000 185 VAL A CA 1
ATOM 1315 C C . VAL A 1 185 ? 49.28900 9.18300 15.88900 1.000 12.15000 185 VAL A C 1
ATOM 1316 O O . VAL A 1 185 ? 49.61600 8.82500 14.75300 1.000 12.03000 185 VAL A O 1
ATOM 1320 N N . ARG A 1 186 ? 48.19500 8.74800 16.50100 1.000 11.85000 186 ARG A N 1
ATOM 1321 C CA . ARG A 1 186 ? 47.19700 7.92700 15.83000 1.000 9.21000 186 ARG A CA 1
ATOM 1322 C C . ARG A 1 186 ? 46.05900 8.81400 15.34800 1.000 8.23000 186 ARG A C 1
ATOM 1323 O O . ARG A 1 186 ? 45.66100 9.75500 16.03300 1.000 8.11000 186 ARG A O 1
ATOM 1331 N N . VAL A 1 187 ? 45.52900 8.51900 14.16300 1.000 8.32000 187 VAL A N 1
ATOM 1332 C CA . VAL A 1 187 ? 44.43200 9.30900 13.62200 1.000 6.36000 187 VAL A CA 1
ATOM 1333 C C . VAL A 1 187 ? 43.36600 8.34400 13.13500 1.000 6.59000 187 VAL A C 1
ATOM 1334 O O . VAL A 1 187 ? 43.63700 7.51100 12.26400 1.000 8.08000 187 VAL A O 1
ATOM 1338 N N . ASN A 1 188 ? 42.16400 8.46000 13.69200 1.000 8.06000 188 ASN A N 1
ATOM 1339 C CA . ASN A 1 188 ? 41.07300 7.53600 13.39800 1.000 7.09000 188 ASN A CA 1
ATOM 1340 C C . ASN A 1 188 ? 39.79600 8.33900 13.18600 1.000 8.75000 188 ASN A C 1
ATOM 1341 O O . ASN A 1 188 ? 39.78500 9.56600 13.31600 1.000 7.76000 188 ASN A O 1
ATOM 1346 N N . ALA A 1 189 ? 38.70900 7.64500 12.82700 1.000 9.26000 189 ALA A N 1
ATOM 1347 C CA . ALA A 1 189 ? 37.44100 8.30700 12.57300 1.000 8.12000 189 ALA A CA 1
ATOM 1348 C C . ALA A 1 189 ? 36.28800 7.43300 13.05300 1.000 10.15000 189 ALA A C 1
ATOM 1349 O O . ALA A 1 189 ? 36.44100 6.22500 13.24400 1.000 7.88000 189 ALA A O 1
ATOM 1351 N N . VAL A 1 190 ? 35.13000 8.07300 13.24900 1.000 8.03000 190 VAL A N 1
ATOM 1352 C CA . VAL A 1 190 ? 33.86400 7.38100 13.47900 1.000 10.98000 190 VAL A CA 1
ATOM 1353 C C . VAL A 1 190 ? 32.84100 7.90500 12.48300 1.000 9.12000 190 VAL A C 1
ATOM 1354 O O . VAL A 1 190 ? 32.79500 9.10700 12.19000 1.000 9.85000 190 VAL A O 1
ATOM 1358 N N . ALA A 1 191 ? 32.02500 6.99200 11.95200 1.000 7.48000 191 ALA A N 1
ATOM 1359 C CA . ALA A 1 191 ? 31.02700 7.31000 10.93700 1.000 8.17000 191 ALA A CA 1
ATOM 1360 C C . ALA A 1 191 ? 29.67300 6.85100 11.47500 1.000 10.06000 191 ALA A C 1
ATOM 1361 O O . ALA A 1 191 ? 29.25700 5.70700 11.24200 1.000 11.19000 191 ALA A O 1
ATOM 1363 N N . PRO A 1 192 ? 28.97800 7.71000 12.21600 1.000 10.45000 192 PRO A N 1
ATOM 1364 C CA . PRO A 1 192 ? 27.65900 7.33300 12.73300 1.000 13.79000 192 PRO A CA 1
ATOM 1365 C C . PRO A 1 192 ? 26.62900 7.29700 11.62100 1.000 17.18000 192 PRO A C 1
ATOM 1366 O O . PRO A 1 192 ? 26.68900 8.06000 10.65300 1.000 15.14000 192 PRO A O 1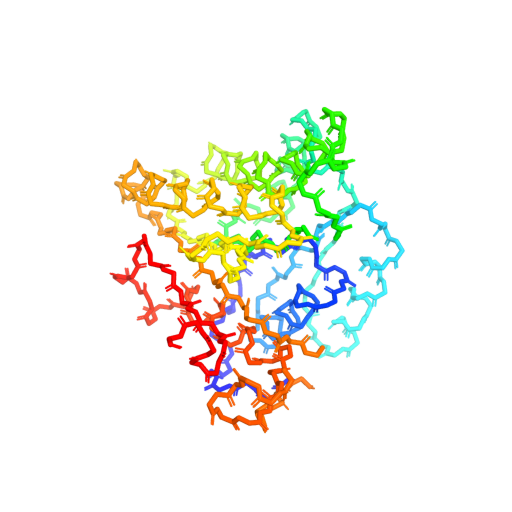
ATOM 1370 N N . GLY A 1 193 ? 25.66900 6.39200 11.77400 1.000 17.96000 193 GLY A N 1
ATOM 1371 C CA . GLY A 1 193 ? 24.56500 6.33600 10.84400 1.000 17.60000 193 GLY A CA 1
ATOM 1372 C C . GLY A 1 193 ? 23.43800 7.21600 11.33300 1.000 22.92000 193 GLY A C 1
ATOM 1373 O O . GLY A 1 193 ? 23.62900 8.41700 11.54700 1.000 25.90000 193 GLY A O 1
ATOM 1374 N N . TRP A 1 194 ? 22.26500 6.62600 11.54500 1.000 18.14000 194 TRP A N 1
ATOM 1375 C CA . TRP A 1 194 ? 21.11000 7.35800 12.05000 1.000 21.59000 194 TRP A CA 1
ATOM 1376 C C . TRP A 1 194 ? 21.14600 7.32200 13.57400 1.000 21.79000 194 TRP A C 1
ATOM 1377 O O . TRP A 1 194 ? 20.93400 6.26900 14.18600 1.000 24.10000 194 TRP A O 1
ATOM 1388 N N . ILE A 1 195 ? 21.44400 8.47100 14.18000 1.000 21.44000 195 ILE A N 1
ATOM 1389 C CA . ILE A 1 195 ? 21.57800 8.60700 15.62400 1.000 19.69000 195 ILE A CA 1
ATOM 1390 C C . ILE A 1 195 ? 20.51400 9.57200 16.12400 1.000 20.28000 195 ILE A C 1
ATOM 1391 O O . ILE A 1 195 ? 20.24900 10.60000 15.49400 1.000 19.73000 195 ILE A O 1
ATOM 1396 N N . ALA A 1 196 ? 19.90900 9.23600 17.25500 1.000 21.55000 196 ALA A N 1
ATOM 1397 C CA . ALA A 1 196 ? 18.87900 10.08100 17.84600 1.000 24.01000 196 ALA A CA 1
ATOM 1398 C C . ALA A 1 196 ? 19.49700 11.35200 18.41000 1.000 27.17000 196 ALA A C 1
ATOM 1399 O O . ALA A 1 196 ? 20.22100 11.30000 19.40300 1.000 27.48000 196 ALA A O 1
ATOM 1401 N N . THR A 1 202 ? 20.41600 0.76300 22.28800 1.000 36.36000 202 THR A N 1
ATOM 1402 C CA . THR A 1 202 ? 19.83400 0.34300 23.54300 1.000 32.82000 202 THR A CA 1
ATOM 1403 C C . THR A 1 202 ? 20.87300 0.45600 24.65300 1.000 36.54000 202 THR A C 1
ATOM 1404 O O . THR A 1 202 ? 20.57000 0.18800 25.81900 1.000 34.75000 202 THR A O 1
ATOM 1408 N N . TYR A 1 203 ? 22.10100 0.84400 24.30100 1.000 27.93000 203 TYR A N 1
ATOM 1409 C CA . TYR A 1 203 ? 23.07000 1.25900 25.30800 1.000 22.98000 203 TYR A CA 1
ATOM 1410 C C . TYR A 1 203 ? 22.94100 2.76100 25.52600 1.000 27.06000 203 TYR A C 1
ATOM 1411 O O . TYR A 1 203 ? 22.95500 3.54100 24.56700 1.000 23.42000 203 TYR A O 1
ATOM 1420 N N . GLU A 1 204 ? 22.81600 3.16300 26.79300 1.000 27.14000 204 GLU A N 1
ATOM 1421 C CA . GLU A 1 204 ? 22.61400 4.56300 27.16200 1.000 28.46000 204 GLU A CA 1
ATOM 1422 C C . GLU A 1 204 ? 23.41400 4.84900 28.43000 1.000 29.23000 204 GLU A C 1
ATOM 1423 O O . GLU A 1 204 ? 22.86000 4.94200 29.52800 1.000 42.61000 204 GLU A O 1
ATOM 1429 N N . GLY A 1 205 ? 24.73100 4.99100 28.27900 1.000 29.02000 205 GLY A N 1
ATOM 1430 C CA . GLY A 1 205 ? 25.55800 5.30600 29.42900 1.000 24.87000 205 GLY A CA 1
ATOM 1431 C C . GLY A 1 205 ? 25.33300 6.71100 29.94800 1.000 27.50000 205 GLY A C 1
ATOM 1432 O O . GLY A 1 205 ? 25.52800 6.97600 31.14000 1.000 27.81000 205 GLY A O 1
ATOM 1433 N N . ALA A 1 206 ? 24.91300 7.62300 29.07300 1.000 25.12000 206 ALA A N 1
ATOM 1434 C CA . ALA A 1 206 ? 24.68400 9.01600 29.44200 1.000 30.24000 206 ALA A CA 1
ATOM 1435 C C . ALA A 1 206 ? 23.55000 9.15500 30.45900 1.000 22.94000 206 ALA A C 1
ATOM 1436 O O . ALA A 1 206 ? 23.77000 9.65300 31.57000 1.000 32.09000 206 ALA A O 1
ATOM 1438 N N . ARG A 1 215 ? 15.23000 4.26800 9.16800 1.000 51.71000 215 ARG A N 1
ATOM 1439 C CA . ARG A 1 215 ? 14.26300 4.20900 10.26000 1.000 57.76000 215 ARG A CA 1
ATOM 1440 C C . ARG A 1 215 ? 13.91100 2.75800 10.56800 1.000 52.86000 215 ARG A C 1
ATOM 1441 O O . ARG A 1 215 ? 13.90600 2.34300 11.73000 1.000 53.10000 215 ARG A O 1
ATOM 1449 N N . GLU A 1 216 ? 13.59600 1.99600 9.51100 1.000 53.15000 216 GLU A N 1
ATOM 1450 C CA . GLU A 1 216 ? 13.49500 0.54400 9.61300 1.000 51.29000 216 GLU A CA 1
ATOM 1451 C C . GLU A 1 216 ? 14.20400 -0.11900 8.43200 1.000 44.96000 216 GLU A C 1
ATOM 1452 O O . GLU A 1 216 ? 13.99800 -1.30900 8.16400 1.000 41.40000 216 GLU A O 1
ATOM 1458 N N . HIS A 1 217 ? 15.02600 0.63000 7.70600 1.000 44.35000 217 HIS A N 1
ATOM 1459 C CA . HIS A 1 217 ? 16.03400 0.04100 6.83800 1.000 42.92000 217 HIS A CA 1
ATOM 1460 C C . HIS A 1 217 ? 17.37500 -0.09300 7.55200 1.000 37.22000 217 HIS A C 1
ATOM 1461 O O . HIS A 1 217 ? 18.44200 0.01100 6.92700 1.000 35.39000 217 HIS A O 1
ATOM 1468 N N . VAL A 1 218 ? 17.32300 -0.29400 8.86000 1.000 30.91000 218 VAL A N 1
ATOM 1469 C CA . VAL A 1 218 ? 18.45700 -0.63000 9.71900 1.000 23.71000 218 VAL A CA 1
ATOM 1470 C C . VAL A 1 218 ? 18.31000 -2.09400 10.09400 1.000 23.67000 218 VAL A C 1
ATOM 1471 O O . VAL A 1 218 ? 17.27000 -2.48000 10.64800 1.000 20.83000 218 VAL A O 1
ATOM 1475 N N . PRO A 1 219 ? 19.29800 -2.95000 9.81800 1.000 19.32000 219 PRO A N 1
ATOM 1476 C CA . PRO A 1 219 ? 19.15800 -4.36800 10.19500 1.000 19.09000 219 PRO A CA 1
ATOM 1477 C C . PRO A 1 219 ? 18.85700 -4.58600 11.67000 1.000 20.71000 219 PRO A C 1
ATOM 1478 O O . PRO A 1 219 ? 18.08000 -5.48900 12.00400 1.000 18.68000 219 PRO A O 1
ATOM 1482 N N . LEU A 1 220 ? 19.44500 -3.78400 12.56600 1.000 19.25000 220 LEU A N 1
ATOM 1483 C CA . LEU A 1 220 ? 19.12100 -3.89000 13.98500 1.000 19.11000 220 LEU A CA 1
ATOM 1484 C C . LEU A 1 220 ? 17.75900 -3.29100 14.31800 1.000 20.27000 220 LEU A C 1
ATOM 1485 O O . LEU A 1 220 ? 17.31800 -3.40800 15.46500 1.000 21.11000 220 LEU A O 1
ATOM 1490 N N . LYS A 1 221 ? 17.10200 -2.64500 13.35300 1.000 23.56000 221 LYS A N 1
ATOM 1491 C CA . LYS A 1 221 ? 15.71100 -2.20600 13.47100 1.000 27.21000 221 LYS A CA 1
ATOM 1492 C C . LYS A 1 221 ? 15.51800 -1.14800 14.55100 1.000 30.75000 221 LYS A C 1
ATOM 1493 O O . LYS A 1 221 ? 14.47300 -1.10100 15.20000 1.000 26.30000 221 LYS A O 1
ATOM 1499 N N . ARG A 1 222 ? 16.51200 -0.29000 14.75500 1.000 23.72000 222 ARG A N 1
ATOM 1500 C CA . ARG A 1 222 ? 16.35700 0.83000 15.66700 1.000 26.95000 222 ARG A CA 1
ATOM 1501 C C . ARG A 1 222 ? 17.34700 1.91300 15.27500 1.000 25.17000 222 ARG A C 1
ATOM 1502 O O . ARG A 1 222 ? 18.23800 1.70600 14.44600 1.000 26.20000 222 ARG A O 1
ATOM 1510 N N . ILE A 1 223 ? 17.15800 3.06100 15.86900 1.000 25.04000 223 ILE A N 1
ATOM 1511 C CA . ILE A 1 223 ? 18.05000 4.20400 15.75100 1.000 25.12000 223 ILE A CA 1
ATOM 1512 C C . ILE A 1 223 ? 19.11400 4.08300 16.83400 1.000 21.05000 223 ILE A C 1
ATOM 1513 O O . ILE A 1 223 ? 18.87100 3.51500 17.90200 1.000 24.33000 223 ILE A O 1
ATOM 1518 N N . GLY A 1 224 ? 20.31700 4.59400 16.55200 1.000 21.58000 224 GLY A N 1
ATOM 1519 C CA . GLY A 1 224 ? 21.37600 4.58700 17.53900 1.000 19.04000 224 GLY A CA 1
ATOM 1520 C C . GLY A 1 224 ? 21.24100 5.72500 18.54100 1.000 19.75000 224 GLY A C 1
ATOM 1521 O O . GLY A 1 224 ? 20.45000 6.64900 18.37100 1.000 22.56000 224 GLY A O 1
ATOM 1522 N N . SER A 1 225 ? 22.04500 5.64800 19.59600 1.000 18.23000 225 SER A N 1
ATOM 1523 C CA . SER A 1 225 ? 22.07600 6.66000 20.64200 1.000 18.48000 225 SER A CA 1
ATOM 1524 C C . SER A 1 225 ? 23.39600 7.41600 20.62300 1.000 19.68000 225 SER A C 1
ATOM 1525 O O . SER A 1 225 ? 24.39900 6.95600 20.06800 1.000 17.95000 225 SER A O 1
ATOM 1528 N N . GLU A 1 226 ? 23.38900 8.58500 21.27000 1.000 19.16000 226 GLU A N 1
ATOM 1529 C CA . GLU A 1 226 ? 24.61600 9.36200 21.40800 1.000 18.90000 226 GLU A CA 1
ATOM 1530 C C . GLU A 1 226 ? 25.68800 8.57500 22.15000 1.000 13.83000 226 GLU A C 1
ATOM 1531 O O . GLU A 1 226 ? 26.86500 8.61300 21.77900 1.000 15.36000 226 GLU A O 1
ATOM 1537 N N . SER A 1 227 ? 25.29500 7.86700 23.21400 1.000 12.43000 227 SER A N 1
ATOM 1538 C CA . SER A 1 227 ? 26.23100 7.05000 23.97700 1.000 14.15000 227 SER A CA 1
ATOM 1539 C C . SER A 1 227 ? 26.88100 5.98300 23.11000 1.000 14.63000 227 SER A C 1
ATOM 1540 O O . SER A 1 227 ? 28.03000 5.58200 23.36300 1.000 11.63000 227 SER A O 1
ATOM 1543 N N . GLU A 1 228 ? 26.14400 5.48300 22.11400 1.000 12.06000 228 GLU A N 1
ATOM 1544 C CA . GLU A 1 228 ? 26.64900 4.43000 21.24400 1.000 13.54000 228 GLU A CA 1
ATOM 1545 C C . GLU A 1 228 ? 27.67500 4.95600 20.24600 1.000 15.80000 228 GLU A C 1
ATOM 1546 O O . GLU A 1 228 ? 28.45300 4.16400 19.70600 1.000 14.98000 228 GLU A O 1
ATOM 1552 N N . VAL A 1 229 ? 27.71500 6.26700 20.01100 1.000 12.52000 229 VAL A N 1
ATOM 1553 C CA . VAL A 1 229 ? 28.81500 6.86500 19.25600 1.000 13.17000 229 VAL A CA 1
ATOM 1554 C C . VAL A 1 229 ? 29.97400 7.22300 20.17800 1.000 10.96000 229 VAL A C 1
ATOM 1555 O O . VAL A 1 229 ? 31.13000 6.94000 19.86100 1.000 10.50000 229 VAL A O 1
ATOM 1559 N N . ALA A 1 230 ? 29.67700 7.80000 21.34900 1.000 10.87000 230 ALA A N 1
ATOM 1560 C CA . ALA A 1 230 ? 30.73100 8.24700 22.25800 1.000 9.67000 230 ALA A CA 1
ATOM 1561 C C . ALA A 1 230 ? 31.62700 7.09600 22.68800 1.000 11.28000 230 ALA A C 1
ATOM 1562 O O . ALA A 1 230 ? 32.85200 7.25200 22.76800 1.000 11.17000 230 ALA A O 1
ATOM 1564 N N . ALA A 1 231 ? 31.04700 5.92000 22.95600 1.000 8.56000 231 ALA A N 1
ATOM 1565 C CA . ALA A 1 231 ? 31.87700 4.82400 23.43900 1.000 10.75000 231 ALA A CA 1
ATOM 1566 C C . ALA A 1 231 ? 32.91700 4.42000 22.39800 1.000 9.20000 231 ALA A C 1
ATOM 1567 O O . ALA A 1 231 ? 34.04700 4.06000 22.75300 1.000 6.91000 231 ALA A O 1
ATOM 1569 N N . ALA A 1 232 ? 32.55400 4.47100 21.10700 1.000 8.14000 232 ALA A N 1
ATOM 1570 C CA . ALA A 1 232 ? 33.52000 4.17200 20.05100 1.000 8.38000 232 ALA A CA 1
ATOM 1571 C C . ALA A 1 232 ? 34.61400 5.23200 19.98600 1.000 8.19000 232 ALA A C 1
ATOM 1572 O O . ALA A 1 232 ? 35.79000 4.90800 19.77500 1.000 7.82000 232 ALA A O 1
ATOM 1574 N N . ILE A 1 233 ? 34.24100 6.50300 20.13200 1.000 7.25000 233 ILE A N 1
ATOM 1575 C CA . ILE A 1 233 ? 35.24100 7.56500 20.14900 1.000 9.62000 233 ILE A CA 1
ATOM 1576 C C . ILE A 1 233 ? 36.18900 7.36500 21.31900 1.000 9.91000 233 ILE A C 1
ATOM 1577 O O . ILE A 1 233 ? 37.41700 7.44700 21.17300 1.000 7.75000 233 ILE A O 1
ATOM 1582 N N . VAL A 1 234 ? 35.62700 7.12100 22.50400 1.000 7.05000 234 VAL A N 1
ATOM 1583 C CA . VAL A 1 234 ? 36.45000 6.91100 23.68600 1.000 8.87000 234 VAL A CA 1
ATOM 1584 C C . VAL A 1 234 ? 37.34900 5.69600 23.50400 1.000 11.20000 234 VAL A C 1
ATOM 1585 O O . VAL A 1 234 ? 38.52800 5.72500 23.88100 1.000 8.67000 234 VAL A O 1
ATOM 1589 N N . PHE A 1 235 ? 36.82500 4.61300 22.91400 1.000 8.46000 235 PHE A N 1
ATOM 1590 C CA . PHE A 1 235 ? 37.69400 3.46300 22.68200 1.000 8.77000 235 PHE A CA 1
ATOM 1591 C C . PHE A 1 235 ? 38.90400 3.85500 21.84800 1.000 8.26000 235 PHE A C 1
ATOM 1592 O O . PHE A 1 235 ? 40.02900 3.42400 22.12500 1.000 11.35000 235 PHE A O 1
ATOM 1600 N N . LEU A 1 236 ? 38.68600 4.64400 20.80400 1.000 5.71000 236 LEU A N 1
ATOM 1601 C CA . LEU A 1 236 ? 39.77900 4.98300 19.89800 1.000 7.51000 236 LEU A CA 1
ATOM 1602 C C . LEU A 1 236 ? 40.81900 5.87900 20.55900 1.000 9.59000 236 LEU A C 1
ATOM 1603 O O . LEU A 1 236 ? 41.96300 5.91100 20.09800 1.000 10.70000 236 LEU A O 1
ATOM 1608 N N . LEU A 1 237 ? 40.44500 6.61500 21.60800 1.000 7.77000 237 LEU A N 1
ATOM 1609 C CA . LEU A 1 237 ? 41.40900 7.42400 22.35000 1.000 7.73000 237 LEU A CA 1
ATOM 1610 C C . LEU A 1 237 ? 42.15900 6.62200 23.40800 1.000 13.62000 237 LEU A C 1
ATOM 1611 O O . LEU A 1 237 ? 43.16000 7.10800 23.95300 1.000 14.09000 237 LEU A O 1
ATOM 1616 N N . SER A 1 238 ? 41.71400 5.42300 23.70200 1.000 10.69000 238 SER A N 1
ATOM 1617 C CA . SER A 1 238 ? 42.18400 4.69400 24.86400 1.000 10.26000 238 SER A CA 1
ATOM 1618 C C . SER A 1 238 ? 43.44700 3.90600 24.55600 1.000 12.73000 238 SER A C 1
ATOM 1619 O O . SER A 1 238 ? 43.79900 3.69800 23.39200 1.000 14.03000 238 SER A O 1
ATOM 1622 N N . PRO A 1 239 ? 44.15500 3.44100 25.59400 1.000 12.22000 239 PRO A N 1
ATOM 1623 C CA . PRO A 1 239 ? 45.31700 2.57300 25.35800 1.000 16.61000 239 PRO A CA 1
ATOM 1624 C C . PRO A 1 239 ? 44.96900 1.29000 24.63300 1.000 16.20000 239 PRO A C 1
ATOM 1625 O O . PRO A 1 239 ? 45.84300 0.69900 23.99000 1.000 15.60000 239 PRO A O 1
ATOM 1629 N N . GLY A 1 240 ? 43.72100 0.83200 24.72600 1.000 15.64000 240 GLY A N 1
ATOM 1630 C CA . GLY A 1 240 ? 43.32100 -0.35000 23.99200 1.000 15.33000 240 GLY A CA 1
ATOM 1631 C C . GLY A 1 240 ? 43.41400 -0.18900 22.49100 1.000 15.92000 240 GLY A C 1
ATOM 1632 O O . GLY A 1 240 ? 43.54200 -1.18900 21.77600 1.000 14.56000 240 GLY A O 1
ATOM 1633 N N . ALA A 1 241 ? 43.35800 1.04900 21.99600 1.000 12.46000 241 ALA A N 1
ATOM 1634 C CA . ALA A 1 241 ? 43.47100 1.34100 20.57600 1.000 12.09000 241 ALA A CA 1
ATOM 1635 C C . ALA A 1 241 ? 44.89000 1.74800 20.16700 1.000 13.41000 241 ALA A C 1
ATOM 1636 O O . ALA A 1 241 ? 45.07400 2.36600 19.11100 1.000 10.17000 241 ALA A O 1
ATOM 1638 N N . ALA A 1 242 ? 45.90400 1.37200 20.95700 1.000 13.01000 242 ALA A N 1
ATOM 1639 C CA . ALA A 1 242 ? 47.25800 1.88800 20.73300 1.000 13.92000 242 ALA A CA 1
ATOM 1640 C C . ALA A 1 242 ? 47.86100 1.47300 19.39300 1.000 13.83000 242 ALA A C 1
ATOM 1641 O O . ALA A 1 242 ? 48.80400 2.12400 18.93200 1.000 15.76000 242 ALA A O 1
ATOM 1643 N N . PHE A 1 243 ? 47.36900 0.40200 18.75900 1.000 11.95000 243 PHE A N 1
ATOM 1644 C CA . PHE A 1 243 ? 47.85900 0.01400 17.44100 1.000 10.66000 243 PHE A CA 1
ATOM 1645 C C . PHE A 1 243 ? 46.79300 0.20500 16.36900 1.000 13.37000 243 PHE A C 1
ATOM 1646 O O . PHE A 1 243 ? 46.92100 -0.33600 15.26800 1.000 14.53000 243 PHE A O 1
ATOM 1654 N N . VAL A 1 244 ? 45.74100 0.96600 16.67900 1.000 10.50000 244 VAL A N 1
ATOM 1655 C CA . VAL A 1 244 ? 44.68100 1.30300 15.73300 1.000 8.67000 244 VAL A CA 1
ATOM 1656 C C . VAL A 1 244 ? 44.93900 2.70900 15.21400 1.000 8.62000 244 VAL A C 1
ATOM 1657 O O . VAL A 1 244 ? 44.88700 3.67300 15.98600 1.000 9.33000 244 VAL A O 1
ATOM 1661 N N . SER A 1 245 ? 45.19100 2.83000 13.91100 1.000 8.88000 245 SER A N 1
ATOM 1662 C CA . SER A 1 245 ? 45.39900 4.12600 13.27100 1.000 8.27000 245 SER A CA 1
ATOM 1663 C C . SER A 1 245 ? 44.99600 4.03200 11.80400 1.000 8.84000 245 SER A C 1
ATOM 1664 O O . SER A 1 245 ? 45.23300 3.01200 11.15100 1.000 10.45000 245 SER A O 1
ATOM 1667 N N . GLY A 1 246 ? 44.39500 5.10600 11.29700 1.000 7.84000 246 GLY A N 1
ATOM 1668 C CA . GLY A 1 246 ? 43.87300 5.12200 9.94500 1.000 11.12000 246 GLY A CA 1
ATOM 1669 C C . GLY A 1 246 ? 42.55200 4.41000 9.78100 1.000 13.54000 246 GLY A C 1
ATOM 1670 O O . GLY A 1 246 ? 42.14700 4.13400 8.64500 1.000 11.34000 246 GLY A O 1
ATOM 1671 N N . ASN A 1 247 ? 41.85600 4.13900 10.88500 1.000 7.80000 247 ASN A N 1
ATOM 1672 C CA . ASN A 1 247 ? 40.69300 3.26400 10.92600 1.000 9.94000 247 ASN A CA 1
ATOM 1673 C C . ASN A 1 247 ? 39.42300 4.05600 11.20600 1.000 8.66000 247 ASN A C 1
ATOM 1674 O O . ASN A 1 247 ? 39.40700 4.93000 12.07800 1.000 10.24000 247 ASN A O 1
ATOM 1679 N N . THR A 1 248 ? 38.34700 3.71800 10.49700 1.000 8.70000 248 THR A N 1
ATOM 1680 C CA . THR A 1 248 ? 37.02800 4.30700 10.73000 1.000 7.76000 248 THR A CA 1
ATOM 1681 C C . THR A 1 248 ? 36.11900 3.25200 11.34500 1.000 9.31000 248 THR A C 1
ATOM 1682 O O . THR A 1 248 ? 35.91800 2.19200 10.74400 1.000 9.97000 248 THR A O 1
ATOM 1686 N N . ILE A 1 249 ? 35.53000 3.55400 12.49800 1.000 7.05000 249 ILE A N 1
ATOM 1687 C CA . ILE A 1 249 ? 34.47200 2.70700 13.05300 1.000 8.25000 249 ILE A CA 1
ATOM 1688 C C . ILE A 1 249 ? 33.12800 3.23600 12.55500 1.000 8.76000 249 ILE A C 1
ATOM 1689 O O . ILE A 1 249 ? 32.75900 4.38200 12.82800 1.000 8.38000 249 ILE A O 1
ATOM 1694 N N . ARG A 1 250 ? 32.40800 2.41800 11.79200 1.000 9.25000 250 ARG A N 1
ATOM 1695 C CA . ARG A 1 250 ? 31.02100 2.72400 11.46100 1.000 11.38000 250 ARG A CA 1
ATOM 1696 C C . ARG A 1 250 ? 30.10700 2.36400 12.62600 1.000 10.70000 250 ARG A C 1
ATOM 1697 O O . ARG A 1 250 ? 30.21300 1.27000 13.20000 1.000 12.05000 250 ARG A O 1
ATOM 1705 N N . ILE A 1 251 ? 29.21900 3.29200 12.98100 1.000 11.74000 251 ILE A N 1
ATOM 1706 C CA . ILE A 1 251 ? 28.22400 3.07000 14.02800 1.000 12.21000 251 ILE A CA 1
ATOM 1707 C C . ILE A 1 251 ? 26.85400 3.30700 13.40600 1.000 13.19000 251 ILE A C 1
ATOM 1708 O O . ILE A 1 251 ? 26.27200 4.39100 13.54300 1.000 12.59000 251 ILE A O 1
ATOM 1713 N N . ASP A 1 252 ? 26.34500 2.30400 12.68000 1.000 11.83000 252 ASP A N 1
ATOM 1714 C CA . ASP A 1 252 ? 25.15300 2.52000 11.86400 1.000 11.58000 252 ASP A CA 1
ATOM 1715 C C . ASP A 1 252 ? 24.19600 1.33100 11.90700 1.000 15.44000 252 ASP A C 1
ATOM 1716 O O . ASP A 1 252 ? 23.32700 1.22300 11.03900 1.000 13.67000 252 ASP A O 1
ATOM 1721 N N . GLY A 1 253 ? 24.35500 0.42300 12.86900 1.000 15.12000 253 GLY A N 1
ATOM 1722 C CA . GLY A 1 253 ? 23.47500 -0.73100 12.96600 1.000 14.30000 253 GLY A CA 1
ATOM 1723 C C . GLY A 1 253 ? 23.49500 -1.64900 11.76300 1.000 13.72000 253 GLY A C 1
ATOM 1724 O O . GLY A 1 253 ? 22.54300 -2.41300 11.56900 1.000 13.88000 253 GLY A O 1
ATOM 1725 N N . ALA A 1 254 ? 24.57400 -1.60600 10.96800 1.000 14.15000 254 ALA A N 1
ATOM 1726 C CA . ALA A 1 254 ? 24.76300 -2.31000 9.69200 1.000 14.43000 254 ALA A CA 1
ATOM 1727 C C . ALA A 1 254 ? 23.93400 -1.71300 8.55600 1.000 16.57000 254 ALA A C 1
ATOM 1728 O O . ALA A 1 254 ? 23.79000 -2.33800 7.50000 1.000 16.91000 254 ALA A O 1
ATOM 1730 N N . ALA A 1 255 ? 23.44200 -0.48500 8.72300 1.000 15.95000 255 ALA A N 1
ATOM 1731 C CA . ALA A 1 255 ? 22.62300 0.13100 7.68200 1.000 17.43000 255 ALA A CA 1
ATOM 1732 C C . ALA A 1 255 ? 23.41300 0.38200 6.40500 1.000 18.94000 255 ALA A C 1
ATOM 1733 O O . ALA A 1 255 ? 22.82700 0.42400 5.31400 1.000 21.15000 255 ALA A O 1
ATOM 1735 N N . SER A 1 256 ? 24.73200 0.55000 6.50600 1.000 16.40000 256 SER A N 1
ATOM 1736 C CA . SER A 1 256 ? 25.53200 0.74000 5.30200 1.000 15.26000 256 SER A CA 1
ATOM 1737 C C . SER A 1 256 ? 25.78700 -0.55800 4.54700 1.000 20.99000 256 SER A C 1
ATOM 1738 O O . SER A 1 256 ? 26.32200 -0.50700 3.43500 1.000 22.62000 256 SER A O 1
ATOM 1741 N N . GLN A 1 257 ? 25.41900 -1.71100 5.10000 1.000 22.05000 257 GLN A N 1
ATOM 1742 C CA . GLN A 1 257 ? 25.69100 -2.96700 4.39900 1.000 18.39000 257 GLN A CA 1
ATOM 1743 C C . GLN A 1 257 ? 24.46200 -3.43300 3.61800 1.000 23.33000 257 GLN A C 1
ATOM 1744 O O . GLN A 1 257 ? 23.37300 -2.88800 3.79600 1.000 24.47000 257 GLN A O 1
#